Protein AF-A0A3M7TJ31-F1 (afdb_monomer)

Foldseek 3Di:
DDDDDDDDPPPPPPPPPPPDQFWDWDDDPQFIFTAGPVRHTQGPGDFNDWDGDDRFWIWTHDPQFIFIAGSNRDTQGDRDFNDWDDDPPQKIKTWHDDPDPPFTQIFMAGSNRHTQGDRQFRDWDDDPWWIKTKHKDWDFPDQDPVGTDIDIQIFIFIATPRNHTQGDRQFSDWDDAPPQKIWTHDPQFIFIAGVSNHTLDDRQFNDWAHCAPQWIWTHGDQFIAIDGNSRHGQGDGQFNDWDGDDPQWIWTHDPQFIFIAGSNRHTPGDGHNDPVVVVVVVVVD

Nearest PDB structures (foldseek):
  8f5o-assembly1_B  TM=2.477E-01  e=3.296E-04  Leishmania tarentolae
  8spo-assembly1_I  TM=4.400E-01  e=1.448E+00  Maribacter polysiphoniae
  7vco-assembly1_A  TM=2.368E-01  e=1.692E-01  Frischella perrara
  8qlp-assembly1_I  TM=4.517E-01  e=5.575E+00  Bacillales bacterium

Structure (mmCIF, N/CA/C/O backbone):
data_AF-A0A3M7TJ31-F1
#
_entry.id   AF-A0A3M7TJ31-F1
#
loop_
_atom_site.group_PDB
_atom_site.id
_atom_site.type_symbol
_atom_site.label_atom_id
_atom_site.label_alt_id
_atom_site.label_comp_id
_atom_site.label_asym_id
_atom_site.label_entity_id
_atom_site.label_seq_id
_atom_site.pdbx_PDB_ins_code
_atom_site.Cartn_x
_atom_site.Cartn_y
_atom_site.Cartn_z
_atom_site.occupancy
_atom_site.B_iso_or_equiv
_atom_site.auth_seq_id
_atom_site.auth_comp_id
_atom_site.auth_asym_id
_atom_site.auth_atom_id
_atom_site.pdbx_PDB_model_num
ATOM 1 N N . MET A 1 1 ? -58.868 54.122 35.654 1.00 38.03 1 MET A N 1
ATOM 2 C CA . MET A 1 1 ? -58.851 52.651 35.816 1.00 38.03 1 MET A CA 1
ATOM 3 C C . MET A 1 1 ? -58.667 52.026 34.445 1.00 38.03 1 MET A C 1
ATOM 5 O O . MET A 1 1 ? -59.496 52.326 33.606 1.00 38.03 1 MET A O 1
ATOM 9 N N . LYS A 1 2 ? -57.609 51.206 34.283 1.00 39.94 2 LYS A N 1
ATOM 10 C CA . LYS A 1 2 ? -57.473 50.030 33.386 1.00 39.94 2 LYS A CA 1
ATOM 11 C C . LYS A 1 2 ? -57.876 50.238 31.914 1.00 39.94 2 LYS A C 1
ATOM 13 O O . LYS A 1 2 ? -59.031 50.488 31.630 1.00 39.94 2 LYS A O 1
ATOM 18 N N . ASN A 1 3 ? -57.018 50.092 30.909 1.00 39.97 3 ASN A N 1
ATOM 19 C CA . ASN A 1 3 ? -56.284 48.893 30.452 1.00 39.97 3 ASN A CA 1
ATOM 20 C C . ASN A 1 3 ? -56.163 49.103 28.914 1.00 39.97 3 ASN A C 1
ATOM 22 O O . ASN A 1 3 ? -57.004 49.786 28.347 1.00 39.97 3 ASN A O 1
ATOM 26 N N . SER A 1 4 ? -55.243 48.567 28.124 1.00 40.12 4 SER A N 1
ATOM 27 C CA . SER A 1 4 ? -54.191 47.580 28.308 1.00 40.12 4 SER A CA 1
ATOM 28 C C . SER A 1 4 ? -53.200 47.787 27.160 1.00 40.12 4 SER A C 1
ATOM 30 O O . SER A 1 4 ? -53.603 48.037 26.025 1.00 40.12 4 SER A O 1
ATOM 32 N N . PHE A 1 5 ? -51.916 47.653 27.457 1.00 41.91 5 PHE A N 1
ATOM 33 C CA . PHE A 1 5 ? -50.818 47.617 26.498 1.00 41.91 5 PHE A CA 1
ATOM 34 C C . PHE A 1 5 ? -50.829 46.241 25.801 1.00 41.91 5 PHE A C 1
ATOM 36 O O . PHE A 1 5 ? -50.778 45.221 26.488 1.00 41.91 5 PHE A O 1
ATOM 43 N N . PHE A 1 6 ? -50.898 46.185 24.468 1.00 38.34 6 PHE A N 1
ATOM 44 C CA . PHE A 1 6 ? -50.593 44.968 23.703 1.00 38.34 6 PHE A CA 1
ATOM 45 C C . PHE A 1 6 ? -49.169 45.095 23.160 1.00 38.34 6 PHE A C 1
ATOM 47 O O . PHE A 1 6 ? -48.923 45.851 22.226 1.00 38.34 6 PHE A O 1
ATOM 54 N N . PHE A 1 7 ? -48.228 44.365 23.759 1.00 38.19 7 PHE A N 1
ATOM 55 C CA . PHE A 1 7 ? -46.889 44.172 23.210 1.00 38.19 7 PHE A CA 1
ATOM 56 C C . PHE A 1 7 ? -46.780 42.714 22.761 1.00 38.19 7 PHE A C 1
ATOM 58 O O . PHE A 1 7 ? -46.695 41.798 23.577 1.00 38.19 7 PHE A O 1
ATOM 65 N N . ILE A 1 8 ? -46.847 42.497 21.449 1.00 41.69 8 ILE A N 1
ATOM 66 C CA . ILE A 1 8 ? -46.564 41.207 20.821 1.00 41.69 8 ILE A CA 1
ATOM 67 C C . ILE A 1 8 ? -45.041 41.069 20.798 1.00 41.69 8 ILE A C 1
ATOM 69 O O . ILE A 1 8 ? -44.368 41.662 19.958 1.00 41.69 8 ILE A O 1
ATOM 73 N N . VAL A 1 9 ? -44.482 40.307 21.738 1.00 39.69 9 VAL A N 1
ATOM 74 C CA . VAL A 1 9 ? -43.100 39.832 21.626 1.00 39.69 9 VAL A CA 1
ATOM 75 C C . VAL A 1 9 ? -43.135 38.586 20.751 1.00 39.69 9 VAL A C 1
ATOM 77 O O . VAL A 1 9 ? -43.427 37.484 21.206 1.00 39.69 9 VAL A O 1
ATOM 80 N N . SER A 1 10 ? -42.880 38.792 19.461 1.00 40.59 10 SER A N 1
ATOM 81 C CA . SER A 1 10 ? -42.554 37.730 18.515 1.00 40.59 10 SER A CA 1
ATOM 82 C C . SER A 1 10 ? -41.278 37.033 18.991 1.00 40.59 10 SER A C 1
ATOM 84 O O . SER A 1 10 ? -40.178 37.563 18.831 1.00 40.59 10 SER A O 1
ATOM 86 N N . LEU A 1 11 ? -41.428 35.848 19.586 1.00 39.75 11 LEU A N 1
ATOM 87 C CA . LEU A 1 11 ? -40.325 34.956 19.921 1.00 39.75 11 LEU A CA 1
ATOM 88 C C . LEU A 1 11 ? -39.752 34.398 18.606 1.00 39.75 11 LEU A C 1
ATOM 90 O O . LEU A 1 11 ? -40.180 33.358 18.108 1.00 39.75 11 LEU A O 1
ATOM 94 N N . LEU A 1 12 ? -38.812 35.128 18.004 1.00 40.59 12 LEU A N 1
ATOM 95 C CA . LEU A 1 12 ? -37.959 34.593 16.948 1.00 40.59 12 LEU A CA 1
ATOM 96 C C . LEU A 1 12 ? -37.125 33.468 17.568 1.00 40.59 12 LEU A C 1
ATOM 98 O O . LEU A 1 12 ? -36.144 33.712 18.270 1.00 40.59 12 LEU A O 1
ATOM 102 N N . LEU A 1 13 ? -37.546 32.228 17.319 1.00 40.91 13 LEU A N 1
ATOM 103 C CA . LEU A 1 13 ? -36.707 31.042 17.425 1.00 40.91 13 LEU A CA 1
ATOM 104 C C . LEU A 1 13 ? -35.502 31.260 16.506 1.00 40.91 13 LEU A C 1
ATOM 106 O O . LEU A 1 13 ? -35.551 30.979 15.311 1.00 40.91 13 LEU A O 1
ATOM 110 N N . PHE A 1 14 ? -34.420 31.798 17.066 1.00 43.59 14 PHE A N 1
ATOM 111 C CA . PHE A 1 14 ? -33.102 31.703 16.464 1.00 43.59 14 PHE A CA 1
ATOM 112 C C . PHE A 1 14 ? -32.742 30.218 16.432 1.00 43.59 14 PHE A C 1
ATOM 114 O O . PHE A 1 14 ? -32.218 29.663 17.397 1.00 43.59 14 PHE A O 1
ATOM 121 N N . SER A 1 15 ? -33.032 29.557 15.314 1.00 46.78 15 SER A N 1
ATOM 122 C CA . SER A 1 15 ? -32.314 28.355 14.919 1.00 46.78 15 SER A CA 1
ATOM 123 C C . SER A 1 15 ? -30.879 28.786 14.624 1.00 46.78 15 SER A C 1
ATOM 125 O O . SER A 1 15 ? -30.528 29.111 13.491 1.00 46.78 15 SER A O 1
ATOM 127 N N . LEU A 1 16 ? -30.073 28.889 15.681 1.00 40.84 16 LEU A N 1
ATOM 128 C CA . LEU A 1 16 ? -28.632 29.018 15.563 1.00 40.84 16 LEU A CA 1
ATOM 129 C C . LEU A 1 16 ? -28.141 27.764 14.856 1.00 40.84 16 LEU A C 1
ATOM 131 O O . LEU A 1 16 ? -28.120 26.666 15.413 1.00 40.84 16 LEU A O 1
ATOM 135 N N . ASP A 1 17 ? -27.813 27.967 13.591 1.00 45.16 17 ASP A N 1
ATOM 136 C CA . ASP A 1 17 ? -27.162 27.016 12.720 1.00 45.16 17 ASP A CA 1
ATOM 137 C C . ASP A 1 17 ? -25.817 26.657 13.377 1.00 45.16 17 ASP A C 1
ATOM 139 O O . ASP A 1 17 ? -24.840 27.408 13.311 1.00 45.16 17 ASP A O 1
ATOM 143 N N . LEU A 1 18 ? -25.812 25.559 14.144 1.00 42.00 18 LEU A N 1
ATOM 144 C CA . LEU A 1 18 ? -24.677 25.032 14.905 1.00 42.00 18 LEU A CA 1
ATOM 145 C C . LEU A 1 18 ? -23.625 24.491 13.932 1.00 42.00 18 LEU A C 1
ATOM 147 O O . LEU A 1 18 ? -23.368 23.289 13.842 1.00 42.00 18 LEU A O 1
ATOM 151 N N . LYS A 1 19 ? -22.960 25.395 13.213 1.00 48.50 19 LYS A N 1
ATOM 152 C CA . LYS A 1 19 ? -21.666 25.110 12.606 1.00 48.50 19 LYS A CA 1
ATOM 153 C C . LYS A 1 19 ? -20.661 24.875 13.730 1.00 48.50 19 LYS A C 1
ATOM 155 O O . LYS A 1 19 ? -20.082 25.799 14.285 1.00 48.50 19 LYS A O 1
ATOM 160 N N . GLY A 1 20 ? -20.50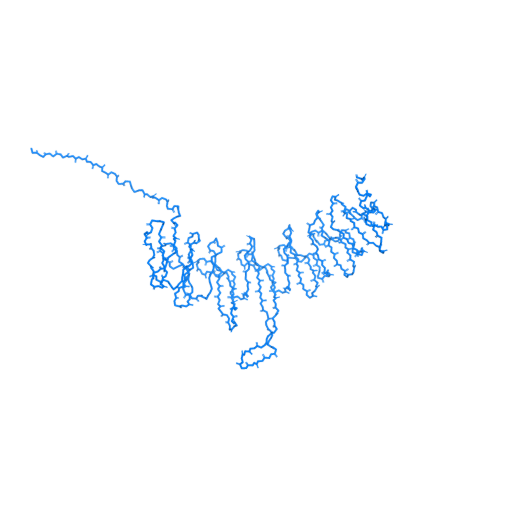5 23.596 14.065 1.00 59.88 20 GLY A N 1
ATOM 161 C CA . GLY A 1 20 ? -19.344 23.021 14.732 1.00 59.88 20 GLY A CA 1
ATOM 162 C C . GLY A 1 20 ? -19.032 23.576 16.117 1.00 59.88 20 GLY A C 1
ATOM 163 O O . GLY A 1 20 ? -17.976 24.173 16.296 1.00 59.88 20 GLY A O 1
ATOM 164 N N . GLN A 1 21 ? -19.869 23.297 17.125 1.00 71.19 21 GLN A N 1
ATOM 165 C CA . GLN A 1 21 ? -19.416 23.447 18.512 1.00 71.19 21 GLN A CA 1
ATOM 166 C C . GLN A 1 21 ? -18.169 22.571 18.706 1.00 71.19 21 GLN A C 1
ATOM 168 O O . GLN A 1 21 ? -18.203 21.350 18.499 1.00 71.19 21 GLN A O 1
ATOM 173 N N . GLU A 1 22 ? -17.048 23.216 19.006 1.00 86.44 22 GLU A N 1
ATOM 174 C CA . GLU A 1 22 ? -15.778 22.556 19.268 1.00 86.44 22 GLU A CA 1
ATOM 175 C C . GLU A 1 22 ? -15.762 22.122 20.731 1.00 86.44 22 GLU A C 1
ATOM 177 O O . GLU A 1 22 ? -15.920 22.945 21.636 1.00 86.44 22 GLU A O 1
ATOM 182 N N . LEU A 1 23 ? -15.615 20.817 20.943 1.00 94.75 23 LEU A N 1
ATOM 183 C CA . LEU A 1 23 ? -15.555 20.218 22.266 1.00 94.75 23 LEU A CA 1
ATOM 184 C C . LEU A 1 23 ? -14.118 19.820 22.579 1.00 94.75 23 LEU A C 1
ATOM 186 O O . LEU A 1 23 ? -13.478 19.091 21.818 1.00 94.75 23 LEU A O 1
ATOM 190 N N . ILE A 1 24 ? -13.640 20.279 23.728 1.00 96.31 24 ILE A N 1
ATOM 191 C CA . ILE A 1 24 ? -12.298 20.031 24.239 1.00 96.31 24 ILE A CA 1
ATOM 192 C C . ILE A 1 24 ? -12.419 18.965 25.326 1.00 96.31 24 ILE A C 1
ATOM 194 O O . ILE A 1 24 ? -13.185 19.122 26.281 1.00 96.31 24 ILE A O 1
ATOM 198 N N . ASN A 1 25 ? -11.686 17.863 25.175 1.00 96.75 25 ASN A N 1
ATOM 199 C CA . ASN A 1 25 ? -11.621 16.826 26.198 1.00 96.75 25 ASN A CA 1
ATOM 200 C C . ASN A 1 25 ? -10.864 17.348 27.427 1.00 96.75 25 ASN A C 1
ATOM 202 O O . ASN A 1 25 ? -9.848 18.030 27.309 1.00 96.75 25 ASN A O 1
ATOM 206 N N . PHE A 1 26 ? -11.359 17.025 28.615 1.00 97.50 26 PHE A N 1
ATOM 207 C CA . PHE A 1 26 ? -10.720 17.359 29.886 1.00 97.50 26 PHE A CA 1
ATOM 208 C C . PHE A 1 26 ? -10.871 16.194 30.859 1.00 97.50 26 PHE A C 1
ATOM 210 O O . PHE A 1 26 ? -11.773 15.371 30.695 1.00 97.50 26 PHE A O 1
ATOM 217 N N . SER A 1 27 ? -10.009 16.132 31.871 1.00 96.94 27 SER A N 1
ATOM 218 C CA . SER A 1 27 ? -10.070 15.116 32.920 1.00 96.94 27 SER A CA 1
ATOM 219 C C . SER A 1 27 ? -10.335 15.733 34.290 1.00 96.94 27 SER A C 1
ATOM 221 O O . SER A 1 27 ? -9.780 16.782 34.613 1.00 96.94 27 SER A O 1
ATOM 223 N N . GLN A 1 28 ? -11.130 15.047 35.103 1.00 96.44 28 GLN A N 1
ATOM 224 C CA . GLN A 1 28 ? -11.391 15.350 36.506 1.00 96.44 28 GLN A CA 1
ATOM 225 C C . GLN A 1 28 ? -11.565 14.022 37.255 1.00 96.44 28 GLN A C 1
ATOM 227 O O . GLN A 1 28 ? -12.230 13.121 36.747 1.00 96.44 28 GLN A O 1
ATOM 232 N N . ASP A 1 29 ? -10.949 13.887 38.432 1.00 93.62 29 ASP A N 1
ATOM 233 C CA . ASP A 1 29 ? -11.036 12.685 39.277 1.00 93.62 29 ASP A CA 1
ATOM 234 C C . ASP A 1 29 ? -10.748 11.379 38.511 1.00 93.62 29 ASP A C 1
ATOM 236 O O . ASP A 1 29 ? -11.462 10.390 38.638 1.00 93.62 29 ASP A O 1
ATOM 240 N N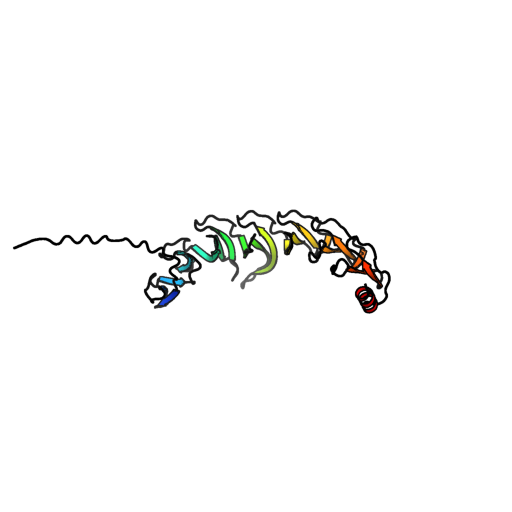 . THR A 1 30 ? -9.696 11.386 37.679 1.00 93.69 30 THR A N 1
ATOM 241 C CA . THR A 1 30 ? -9.246 10.289 36.785 1.00 93.69 30 THR A CA 1
ATOM 242 C C . THR A 1 30 ? -10.147 9.962 35.589 1.00 93.69 30 THR A C 1
ATOM 244 O O . THR A 1 30 ? -9.735 9.207 34.710 1.00 93.69 30 THR A O 1
ATOM 247 N N . LEU A 1 31 ? -11.333 10.566 35.495 1.00 97.88 31 LEU A N 1
ATOM 248 C CA . LEU A 1 31 ? -12.260 10.366 34.386 1.00 97.88 31 LEU A CA 1
ATOM 249 C C . LEU A 1 31 ? -12.218 11.533 33.405 1.00 97.88 31 LEU A C 1
ATOM 251 O O . LEU A 1 31 ? -11.964 12.680 33.759 1.00 97.88 31 LEU A O 1
ATOM 255 N N . TRP A 1 32 ? -12.513 11.233 32.149 1.00 98.19 32 TRP A N 1
ATOM 256 C CA . TRP A 1 32 ? -12.564 12.182 31.054 1.00 98.19 32 TRP A CA 1
ATOM 257 C C . TRP A 1 32 ? -13.998 12.556 30.696 1.00 98.19 32 TRP A C 1
ATOM 259 O O . TRP A 1 32 ? -14.901 11.712 30.674 1.00 98.19 32 TRP A O 1
ATOM 269 N N . GLY A 1 33 ? -14.178 13.835 30.383 1.00 98.06 33 GLY A N 1
ATOM 270 C CA . GLY A 1 33 ? -15.389 14.437 29.842 1.00 98.06 33 GLY A CA 1
ATOM 271 C C . GLY A 1 33 ? -15.045 15.454 28.754 1.00 98.06 33 GLY A C 1
ATOM 272 O O . GLY A 1 33 ? -13.905 15.530 28.288 1.00 98.06 33 GLY A O 1
ATOM 273 N N . TYR A 1 34 ? -16.029 16.257 28.355 1.00 98.12 34 TYR A N 1
ATOM 274 C CA . TYR A 1 34 ? -15.866 17.287 27.333 1.00 98.12 34 TYR A CA 1
ATOM 275 C C . TYR A 1 34 ? -16.517 18.599 27.745 1.00 98.12 34 TYR A C 1
ATOM 277 O O . TYR A 1 34 ? -17.619 18.626 28.297 1.00 98.12 34 TYR A O 1
ATOM 285 N N . LYS A 1 35 ? -15.831 19.695 27.443 1.00 96.94 35 LYS A N 1
ATOM 286 C CA . LYS A 1 35 ? -16.292 21.059 27.683 1.00 96.94 35 LYS A CA 1
ATOM 287 C C . LYS A 1 35 ? -16.208 21.881 26.406 1.00 96.94 35 LYS A C 1
ATOM 289 O O . LYS A 1 35 ? -15.467 21.530 25.489 1.00 96.94 35 LYS A O 1
ATOM 294 N N . ASP A 1 36 ? -16.967 22.961 26.341 1.00 94.69 36 ASP A N 1
ATOM 295 C CA . ASP A 1 36 ? -16.830 23.936 25.263 1.00 94.69 36 ASP A CA 1
ATOM 296 C C . ASP A 1 36 ? -15.663 24.915 25.525 1.00 94.69 36 ASP A C 1
ATOM 298 O O . ASP A 1 36 ? -14.974 24.854 26.550 1.00 94.69 36 ASP A O 1
ATOM 302 N N . LYS A 1 37 ? -15.439 25.849 24.591 1.00 93.19 37 LYS A N 1
ATOM 303 C CA . LYS A 1 37 ? -14.403 26.895 24.707 1.00 93.19 37 LYS A CA 1
ATOM 304 C C . LYS A 1 37 ? -14.632 27.880 25.857 1.00 93.19 37 LYS A C 1
ATOM 306 O O . LYS A 1 37 ? -13.686 28.535 26.281 1.00 93.19 37 LYS A O 1
ATOM 311 N N . MET A 1 38 ? -15.860 27.988 26.360 1.00 94.31 38 MET A N 1
ATOM 312 C CA . MET A 1 38 ? -16.219 28.831 27.503 1.00 94.31 38 MET A CA 1
ATOM 313 C C . MET A 1 38 ? -16.049 28.091 28.840 1.00 94.31 38 MET A C 1
ATOM 315 O O . MET A 1 38 ? -16.375 28.642 29.887 1.00 94.31 38 MET A O 1
ATOM 319 N N . ASN A 1 39 ? -15.499 26.869 28.818 1.00 92.88 39 ASN A N 1
ATOM 320 C CA . ASN A 1 39 ? -15.363 25.954 29.951 1.00 92.88 39 ASN A CA 1
ATOM 321 C C . ASN A 1 39 ? -16.685 25.406 30.512 1.00 92.88 39 ASN A C 1
ATOM 323 O O . ASN A 1 39 ? -16.679 24.814 31.593 1.00 92.88 39 ASN A O 1
ATOM 327 N N . ASN A 1 40 ? -17.797 25.513 29.782 1.00 94.94 40 ASN A N 1
ATOM 328 C CA . ASN A 1 40 ? -19.029 24.842 30.184 1.00 94.94 40 ASN A CA 1
ATOM 329 C C . ASN A 1 40 ? -18.881 23.336 29.959 1.00 94.94 40 ASN A C 1
ATOM 331 O O . ASN A 1 40 ? -18.512 22.897 28.867 1.00 94.94 40 ASN A O 1
ATOM 335 N N . ILE A 1 41 ? -19.183 22.531 30.978 1.00 96.50 41 ILE A N 1
ATOM 336 C CA . ILE A 1 41 ? -19.148 21.067 30.877 1.00 96.50 41 ILE A CA 1
ATOM 337 C C . ILE A 1 41 ? -20.345 20.605 30.040 1.00 96.50 41 ILE A C 1
ATOM 339 O O . ILE A 1 41 ? -21.489 20.719 30.474 1.00 96.50 41 ILE A O 1
ATOM 343 N N . ILE A 1 42 ? -20.070 20.055 28.857 1.00 96.94 42 ILE A N 1
ATOM 344 C CA . ILE A 1 42 ? -21.083 19.528 27.930 1.00 96.94 42 ILE A CA 1
ATOM 345 C C . ILE A 1 42 ? -21.296 18.033 28.171 1.00 96.94 42 ILE A C 1
ATOM 347 O O . ILE A 1 42 ? -22.424 17.556 28.239 1.00 96.94 42 ILE A O 1
ATOM 351 N N . ILE A 1 43 ? -20.202 17.295 28.364 1.00 97.69 43 ILE A N 1
ATOM 352 C CA . ILE A 1 43 ? -20.209 15.875 28.708 1.00 97.69 43 ILE A CA 1
ATOM 353 C C . ILE A 1 43 ? -19.457 15.728 30.024 1.00 97.69 43 ILE A C 1
ATOM 355 O O . ILE A 1 43 ? -18.258 16.000 30.096 1.00 97.69 43 ILE A O 1
ATOM 359 N N . LYS A 1 44 ? -20.162 15.308 31.077 1.00 97.81 44 LYS A N 1
ATOM 360 C CA . LYS A 1 44 ? -19.553 15.115 32.398 1.00 97.81 44 LYS A CA 1
ATOM 361 C C . LYS A 1 44 ? -18.467 14.027 32.351 1.00 97.81 44 LYS A C 1
ATOM 363 O O . LYS A 1 44 ? -18.630 13.070 31.587 1.00 97.81 44 LYS A O 1
ATOM 368 N N . PRO A 1 45 ? -17.401 14.148 33.167 1.00 97.94 45 PRO A N 1
ATOM 369 C CA . PRO A 1 45 ? -16.388 13.113 33.325 1.00 97.94 45 PRO A CA 1
ATOM 370 C C . PRO A 1 45 ? -17.012 11.752 33.641 1.00 97.94 45 PRO A C 1
ATOM 372 O O . PRO A 1 45 ? -17.693 11.595 34.650 1.00 97.94 45 PRO A O 1
ATOM 375 N N . GLN A 1 46 ? -16.831 10.789 32.740 1.00 97.56 46 GLN A N 1
ATOM 376 C CA . GLN A 1 46 ? -17.413 9.443 32.862 1.00 97.56 46 GLN A CA 1
ATOM 377 C C . GLN A 1 46 ? -16.626 8.358 32.111 1.00 97.56 46 GLN A C 1
ATOM 379 O O . GLN A 1 46 ? -16.936 7.174 32.243 1.00 97.56 46 GLN A O 1
ATOM 384 N N . TYR A 1 47 ? -15.640 8.749 31.299 1.00 98.12 47 TYR A N 1
ATOM 385 C CA . TYR A 1 47 ? -14.837 7.840 30.484 1.00 98.12 47 TYR A CA 1
ATOM 386 C C . TYR A 1 47 ? -13.464 7.630 31.105 1.00 98.12 47 TYR A C 1
ATOM 388 O O . TYR A 1 47 ? -12.855 8.576 31.587 1.00 98.12 47 TYR A O 1
ATOM 396 N N . GLN A 1 48 ? -12.935 6.412 31.049 1.00 97.62 48 GLN A N 1
ATOM 397 C CA . GLN A 1 48 ? -11.579 6.128 31.542 1.00 97.62 48 GLN A CA 1
ATOM 398 C C . GLN A 1 48 ? -10.513 6.806 30.663 1.00 97.62 48 GLN A C 1
ATOM 400 O O . GLN A 1 48 ? -9.434 7.161 31.126 1.00 97.62 48 GLN A O 1
ATOM 405 N N . TYR A 1 49 ? -10.839 7.038 29.391 1.00 97.12 49 TYR A N 1
ATOM 406 C CA . TYR A 1 49 ? -10.013 7.771 28.437 1.00 97.12 49 TYR A CA 1
ATOM 407 C C . TYR A 1 49 ? -10.886 8.363 27.332 1.00 97.12 49 TYR A C 1
ATOM 409 O O . TYR A 1 49 ? -11.879 7.748 26.941 1.00 97.12 49 TYR A O 1
ATOM 417 N N . ALA A 1 50 ? -10.507 9.525 26.805 1.00 97.56 50 ALA A N 1
ATOM 418 C CA . ALA A 1 50 ? -11.255 10.224 25.769 1.00 97.56 50 ALA A CA 1
ATOM 419 C C . ALA A 1 50 ? -10.314 10.946 24.795 1.00 97.56 50 ALA A C 1
ATOM 421 O O . ALA A 1 50 ? -9.517 11.793 25.205 1.00 97.56 50 ALA A O 1
ATOM 422 N N . LYS A 1 51 ? -10.418 10.638 23.496 1.00 97.12 51 LYS A N 1
ATOM 423 C CA . LYS A 1 51 ? -9.723 11.385 22.434 1.00 97.12 51 LYS A CA 1
ATOM 424 C C . LYS A 1 51 ? -10.478 12.678 22.106 1.00 97.12 51 LYS A C 1
ATOM 426 O O . LYS A 1 51 ? -11.676 12.796 22.368 1.00 97.12 51 LYS A O 1
ATOM 431 N N . LYS A 1 52 ? -9.789 13.640 21.486 1.00 96.38 52 LYS A N 1
ATOM 432 C CA . LYS A 1 52 ? -10.430 14.838 20.923 1.00 96.38 52 LYS A CA 1
ATOM 433 C C . LYS A 1 52 ? -11.519 14.454 19.917 1.00 96.38 52 LYS A C 1
ATOM 435 O O . LYS A 1 52 ? -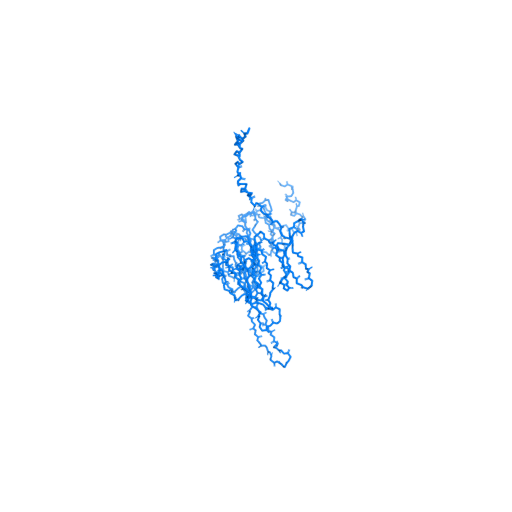11.386 13.443 19.223 1.00 96.38 52 LYS A O 1
ATOM 440 N N . PHE A 1 53 ? -12.550 15.286 19.807 1.00 95.88 53 PHE A N 1
ATOM 441 C CA . PHE A 1 53 ? -13.497 15.165 18.706 1.00 95.88 53 PHE A CA 1
ATOM 442 C C . PHE A 1 53 ? -12.790 15.434 17.375 1.00 95.88 53 PHE A C 1
ATOM 444 O O . PHE A 1 53 ? -12.012 16.382 17.250 1.00 95.88 53 PHE A O 1
ATOM 451 N N . ILE A 1 54 ? -13.072 14.599 16.382 1.00 93.62 54 ILE A N 1
ATOM 452 C CA . ILE A 1 54 ? -12.722 14.826 14.983 1.00 93.62 54 ILE A CA 1
ATOM 453 C C . ILE A 1 54 ? -14.050 14.873 14.234 1.00 93.62 54 ILE A C 1
ATOM 455 O O . ILE A 1 54 ? -14.825 13.919 14.284 1.00 93.62 54 ILE A O 1
ATOM 459 N N . GLU A 1 55 ? -14.335 16.015 13.607 1.00 91.12 55 GLU A N 1
ATOM 460 C CA . GLU A 1 55 ? -15.646 16.338 13.033 1.00 91.12 55 GLU A CA 1
ATOM 461 C C . GLU A 1 55 ? -16.780 16.197 14.065 1.00 91.12 55 GLU A C 1
ATOM 463 O O . GLU A 1 55 ? -16.972 17.094 14.894 1.00 91.12 55 GLU A O 1
ATOM 468 N N . ASN A 1 56 ? -17.509 15.078 14.036 1.00 93.12 56 ASN A N 1
ATOM 469 C CA . ASN A 1 56 ? -18.672 14.805 14.882 1.00 93.12 56 ASN A CA 1
ATOM 470 C C . ASN A 1 56 ? -18.441 13.708 15.925 1.00 93.12 56 ASN A C 1
ATOM 472 O O . ASN A 1 56 ? -19.293 13.537 16.796 1.00 93.12 56 ASN A O 1
ATOM 476 N N . TYR A 1 57 ? -17.307 13.005 15.874 1.00 96.88 57 TYR A N 1
ATOM 477 C CA . TYR A 1 57 ? -17.092 11.785 16.648 1.00 96.88 57 TYR A CA 1
ATOM 478 C C . TYR A 1 57 ? -15.884 11.877 17.567 1.00 96.88 57 TYR A C 1
ATOM 480 O O . TYR A 1 57 ? -14.869 12.488 17.226 1.00 96.88 57 TYR A O 1
ATOM 488 N N . ALA A 1 58 ? -15.966 11.207 18.711 1.00 97.44 58 ALA A N 1
ATOM 489 C CA . ALA A 1 58 ? -14.821 10.968 19.571 1.00 97.44 58 ALA A CA 1
ATOM 490 C C . ALA A 1 58 ? -14.747 9.505 19.999 1.00 97.44 58 ALA A C 1
ATOM 492 O O . ALA A 1 58 ? -15.759 8.880 20.312 1.00 97.44 58 ALA A O 1
ATOM 493 N N . VAL A 1 59 ? -13.524 8.973 20.030 1.00 98.00 59 VAL A N 1
ATOM 494 C CA . VAL A 1 59 ? -13.246 7.647 20.589 1.00 98.00 59 VAL A CA 1
ATOM 495 C 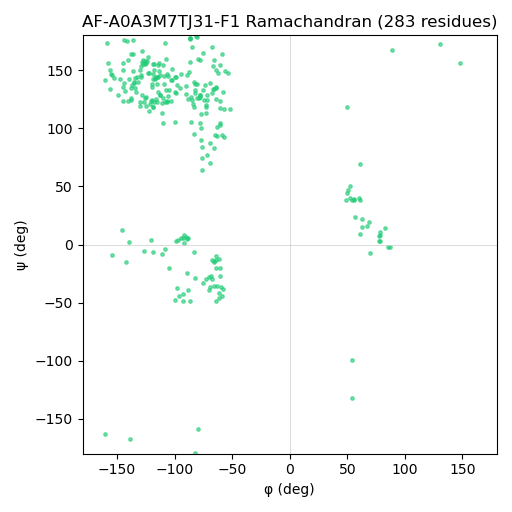C . VAL A 1 59 ? -13.051 7.793 22.092 1.00 98.00 59 VAL A C 1
ATOM 497 O O . VAL A 1 59 ? -12.187 8.551 22.543 1.00 98.00 59 VAL A O 1
ATOM 500 N N . VAL A 1 60 ? -13.833 7.040 22.851 1.00 98.25 60 VAL A N 1
ATOM 501 C CA . VAL A 1 60 ? -13.833 7.033 24.315 1.00 98.25 60 VAL A CA 1
ATOM 502 C C . VAL A 1 60 ? -13.708 5.602 24.824 1.00 98.25 60 VAL A C 1
ATOM 504 O O . VAL A 1 60 ? -14.101 4.661 24.136 1.00 98.25 60 VAL A O 1
ATOM 507 N N . SER A 1 61 ? -13.160 5.419 26.023 1.00 97.75 61 SER A N 1
ATOM 508 C CA . SER A 1 61 ? -13.054 4.106 26.665 1.00 97.75 61 SER A CA 1
ATOM 509 C C . SER A 1 61 ? -13.891 4.015 27.934 1.00 97.75 61 SER A C 1
ATOM 511 O O . SER A 1 61 ? -14.043 4.989 28.682 1.00 97.75 61 SER A O 1
ATOM 513 N N . LYS A 1 62 ? -14.447 2.827 28.149 1.00 95.25 62 LYS A N 1
ATOM 514 C CA . LYS A 1 62 ? -15.212 2.449 29.332 1.00 95.25 62 LYS A CA 1
ATOM 515 C C . LYS A 1 62 ? -15.151 0.930 29.486 1.00 95.25 62 LYS A C 1
ATOM 517 O O . LYS A 1 62 ? -15.383 0.220 28.510 1.00 95.25 62 LYS A O 1
ATOM 522 N N . ASN A 1 63 ? -14.894 0.448 30.701 1.00 92.50 63 ASN A N 1
ATOM 523 C CA . ASN A 1 63 ? -14.815 -0.977 31.044 1.00 92.50 63 ASN A CA 1
ATOM 524 C C . ASN A 1 63 ? -13.847 -1.750 30.126 1.00 92.50 63 ASN A C 1
ATOM 526 O O . ASN A 1 63 ? -14.233 -2.739 29.507 1.00 92.50 63 ASN A O 1
ATOM 530 N N . ASP A 1 64 ? -12.622 -1.238 29.967 1.00 89.31 64 ASP A N 1
ATOM 531 C CA . ASP A 1 64 ? -11.540 -1.842 29.161 1.00 89.31 64 ASP A CA 1
ATOM 532 C C . ASP A 1 64 ? -11.839 -2.012 27.660 1.00 89.31 64 ASP A C 1
ATOM 534 O O . ASP A 1 64 ? -11.058 -2.602 26.911 1.00 89.31 64 ASP A O 1
ATOM 538 N N . SER A 1 65 ? -12.951 -1.442 27.196 1.00 96.31 65 SER A N 1
ATOM 539 C CA . SER A 1 65 ? -13.362 -1.416 25.797 1.00 96.31 65 SER A CA 1
ATOM 540 C C . SER A 1 65 ? -13.450 0.017 25.292 1.00 96.31 65 SER A C 1
ATOM 542 O O . SER A 1 65 ? -13.671 0.963 26.053 1.00 96.31 65 SER A O 1
ATOM 544 N N . VAL A 1 66 ? -13.305 0.188 23.983 1.00 97.50 66 VAL A N 1
ATOM 545 C CA . VAL A 1 66 ? -13.498 1.475 23.315 1.00 97.50 66 VAL A CA 1
ATOM 546 C C . VAL A 1 66 ? -14.812 1.501 22.543 1.00 97.50 66 VAL A C 1
ATOM 548 O O . VAL A 1 66 ? -15.246 0.494 21.981 1.00 97.50 66 VAL A O 1
ATOM 551 N N . GLY A 1 67 ? -15.433 2.675 22.529 1.00 97.94 67 GLY A N 1
ATOM 552 C CA . GLY A 1 67 ? -16.618 3.014 21.751 1.00 97.94 67 GLY A CA 1
ATOM 553 C C . GLY A 1 67 ? -16.457 4.388 21.101 1.00 97.94 67 GLY A C 1
ATOM 554 O O . GLY A 1 67 ? -15.463 5.089 21.323 1.00 97.94 67 GLY A O 1
ATOM 555 N N . ILE A 1 68 ? -17.438 4.779 20.293 1.00 98.06 68 ILE A N 1
ATOM 556 C CA . ILE A 1 68 ? -17.496 6.114 19.687 1.00 98.06 68 ILE A CA 1
ATOM 557 C C . ILE A 1 68 ? -18.765 6.808 20.130 1.00 98.06 68 ILE A C 1
ATOM 559 O O . ILE A 1 68 ? -19.843 6.215 20.099 1.00 98.06 68 ILE A O 1
ATOM 563 N N . ILE A 1 69 ? -18.621 8.075 20.495 1.00 98.06 69 ILE A N 1
ATOM 564 C CA . ILE A 1 69 ? -19.732 8.951 20.842 1.00 98.06 69 ILE A CA 1
ATOM 565 C C . ILE A 1 69 ? -19.824 10.138 19.891 1.00 98.06 69 ILE A C 1
ATOM 567 O O . ILE A 1 69 ? -18.821 10.555 19.304 1.00 98.06 69 ILE A O 1
ATOM 571 N N . ASP A 1 70 ? -21.026 10.692 19.770 1.00 96.56 70 ASP A N 1
ATOM 572 C CA . ASP A 1 70 ? -21.240 12.005 19.166 1.00 96.56 70 ASP A CA 1
ATOM 573 C C . ASP A 1 70 ? -21.085 13.144 20.196 1.00 96.56 70 ASP A C 1
ATOM 575 O O . ASP A 1 70 ? -20.880 12.928 21.394 1.00 96.56 70 ASP A O 1
ATOM 579 N N . LYS A 1 71 ? -21.214 14.392 19.733 1.00 95.31 71 LYS A N 1
ATOM 580 C CA . LYS A 1 71 ? -21.122 15.596 20.583 1.00 95.31 71 LYS A CA 1
ATOM 581 C C . LYS A 1 71 ? -22.242 15.731 21.623 1.00 95.31 71 LYS A C 1
ATOM 583 O O . LYS A 1 71 ? -22.115 16.542 22.536 1.00 95.31 71 LYS A O 1
ATOM 588 N N . LYS A 1 72 ? -23.329 14.967 21.490 1.00 95.62 72 LYS A N 1
ATOM 589 C CA . LYS A 1 72 ? -24.445 14.903 22.448 1.00 95.62 72 LYS A CA 1
ATOM 590 C C . LYS A 1 72 ? -24.275 13.754 23.446 1.00 95.62 72 LYS A C 1
ATOM 592 O O . LYS A 1 72 ? -25.166 13.535 24.261 1.00 95.62 72 LYS A O 1
ATOM 597 N N . ASN A 1 73 ? -23.139 13.053 23.403 1.00 97.31 73 ASN A N 1
ATOM 598 C CA . ASN A 1 73 ? -22.841 11.873 24.207 1.00 97.31 73 ASN A CA 1
ATOM 599 C C . ASN A 1 73 ? -23.677 10.630 23.852 1.00 97.31 73 ASN A C 1
ATOM 601 O O . ASN A 1 73 ? -23.769 9.702 24.658 1.00 97.31 73 ASN A O 1
ATOM 605 N N . ASN A 1 74 ? -24.282 10.585 22.662 1.00 97.31 74 ASN A N 1
ATOM 606 C CA . ASN A 1 74 ? -24.917 9.366 22.175 1.00 97.31 74 ASN A CA 1
ATOM 607 C C . ASN A 1 74 ? -23.837 8.373 21.756 1.00 97.31 74 ASN A C 1
ATOM 609 O O . ASN A 1 74 ? -22.874 8.746 21.087 1.00 97.31 74 ASN A O 1
ATOM 613 N N . VAL A 1 75 ? -24.014 7.103 22.112 1.00 97.69 75 VAL A N 1
ATOM 614 C CA . VAL A 1 75 ? -23.123 6.023 21.680 1.00 97.69 75 VAL A CA 1
ATOM 615 C C . VAL A 1 75 ? -23.450 5.670 20.231 1.00 97.69 75 VAL A C 1
ATOM 617 O O . VAL A 1 75 ? -24.519 5.138 19.951 1.00 97.69 75 VAL A O 1
ATOM 620 N N . ILE A 1 76 ? -22.522 5.970 19.326 1.00 97.81 76 ILE A N 1
ATOM 621 C CA . ILE A 1 76 ? -22.612 5.645 17.897 1.00 97.81 76 ILE A CA 1
ATOM 622 C C . ILE A 1 76 ? -22.077 4.237 17.656 1.00 97.81 76 ILE A C 1
ATOM 624 O O . ILE A 1 76 ? -22.742 3.410 17.043 1.00 97.81 76 ILE A O 1
ATOM 628 N N . ILE A 1 77 ? -20.896 3.943 18.207 1.00 97.94 77 ILE A N 1
ATOM 629 C CA . ILE A 1 77 ? -20.299 2.606 18.176 1.00 97.94 77 ILE A CA 1
ATOM 630 C C . ILE A 1 77 ? -20.197 2.086 19.614 1.00 97.94 77 ILE A C 1
ATOM 632 O O . ILE A 1 77 ? -19.595 2.765 20.454 1.00 97.94 77 ILE A O 1
ATOM 636 N N . PRO A 1 78 ? -20.753 0.899 19.922 1.00 97.06 78 PRO A N 1
ATOM 637 C CA . PRO A 1 78 ? -20.787 0.363 21.279 1.00 97.06 78 PRO A CA 1
ATOM 638 C C . PRO A 1 78 ? -19.393 0.007 21.815 1.00 97.06 78 PRO A C 1
ATOM 640 O O . PRO A 1 78 ? -18.488 -0.345 21.059 1.00 97.06 78 PRO A O 1
ATOM 643 N N . PHE A 1 79 ? -19.251 0.039 23.144 1.00 96.94 79 PHE A N 1
ATOM 644 C CA . PHE A 1 79 ? -18.032 -0.318 23.879 1.00 96.94 79 PHE A CA 1
ATOM 645 C C . PHE A 1 79 ? -17.780 -1.831 23.856 1.00 96.94 79 PHE A C 1
ATOM 647 O O . PHE A 1 79 ? -18.076 -2.525 24.824 1.00 96.94 79 PHE A O 1
ATOM 654 N N . LYS A 1 80 ? -17.276 -2.352 22.735 1.00 95.69 80 LYS A N 1
ATOM 655 C CA . LYS A 1 80 ? -16.989 -3.790 22.566 1.00 95.69 80 LYS A CA 1
ATOM 656 C C . LYS A 1 80 ? -15.694 -4.102 21.814 1.00 95.69 80 LYS A C 1
ATOM 658 O O . LYS A 1 80 ? -15.418 -5.262 21.527 1.00 95.69 80 LYS A O 1
ATOM 663 N N . TYR A 1 81 ? -14.937 -3.077 21.436 1.00 96.19 81 TYR A N 1
ATOM 664 C CA . TYR A 1 81 ? -13.725 -3.220 20.633 1.00 96.19 81 TYR A CA 1
ATOM 665 C C . TYR A 1 81 ? -12.497 -2.904 21.481 1.00 96.19 81 TYR A C 1
ATOM 667 O O . TYR A 1 81 ? -12.584 -2.129 22.434 1.00 96.19 81 TYR A O 1
ATOM 675 N N . ASN A 1 82 ? -11.341 -3.465 21.123 1.00 95.94 82 ASN A N 1
ATOM 676 C CA . ASN A 1 82 ? -10.081 -3.133 21.790 1.00 95.94 82 ASN A CA 1
ATOM 677 C C . ASN A 1 82 ? -9.378 -1.941 21.132 1.00 95.94 82 ASN A C 1
ATOM 679 O O . ASN A 1 82 ? -8.598 -1.246 21.781 1.00 95.94 82 ASN A O 1
ATOM 683 N N . TYR A 1 83 ? -9.667 -1.696 19.854 1.00 95.50 83 TYR A N 1
ATOM 684 C CA . TYR A 1 83 ? -9.136 -0.582 19.084 1.00 95.50 83 TYR A CA 1
ATOM 685 C C . TYR A 1 83 ? -10.235 0.069 18.242 1.00 95.50 83 TYR A C 1
ATOM 687 O O . TYR A 1 83 ? -11.029 -0.630 17.616 1.00 95.50 83 TYR A O 1
ATOM 695 N N . LEU A 1 84 ? -10.256 1.405 18.220 1.00 97.12 84 LEU A N 1
ATOM 696 C CA . LEU A 1 84 ? -11.105 2.217 17.349 1.00 97.12 84 LEU A CA 1
ATOM 697 C C . LEU A 1 84 ? -10.362 3.478 16.895 1.00 97.12 84 LEU A C 1
ATOM 699 O O . LEU A 1 84 ? -9.700 4.164 17.689 1.00 97.12 84 LEU A O 1
ATOM 703 N N . GLN A 1 85 ? -10.538 3.821 15.624 1.00 96.19 85 GLN A N 1
ATOM 704 C CA . GLN A 1 85 ? -10.036 5.049 15.018 1.00 96.19 85 GLN A CA 1
ATOM 705 C C . GLN A 1 85 ? -11.043 5.585 14.000 1.00 96.19 85 GLN A C 1
ATOM 707 O O . GLN A 1 85 ? -11.520 4.848 13.141 1.00 96.19 85 GLN A O 1
ATOM 712 N N . TYR A 1 86 ? -11.346 6.882 14.076 1.00 95.88 86 TYR A N 1
ATOM 713 C CA . TYR A 1 86 ? -12.128 7.556 13.042 1.00 95.88 86 TYR A CA 1
ATOM 714 C C . TYR A 1 86 ? -11.276 7.799 11.798 1.00 95.88 86 TYR A C 1
ATOM 716 O O . TYR A 1 86 ? -10.149 8.285 11.910 1.00 95.88 86 TYR A O 1
ATOM 724 N N . LEU A 1 87 ? -11.823 7.471 10.630 1.00 95.12 87 LEU A N 1
ATOM 725 C CA . LEU A 1 87 ? -11.138 7.578 9.346 1.00 95.12 87 LEU A CA 1
ATOM 726 C C . LEU A 1 87 ? -11.668 8.709 8.455 1.00 95.12 87 LEU A C 1
ATOM 728 O O . LEU A 1 87 ? -11.102 8.920 7.382 1.00 95.12 87 LEU A O 1
ATOM 732 N N . GLY A 1 88 ? -12.715 9.428 8.866 1.00 93.00 88 GLY A N 1
ATOM 733 C CA . GLY A 1 88 ? -13.466 10.333 7.988 1.00 93.00 88 GLY A CA 1
ATOM 734 C C . GLY A 1 88 ? -14.619 9.621 7.273 1.00 93.00 88 GLY A C 1
ATOM 735 O O . GLY A 1 88 ? -14.684 8.390 7.265 1.00 93.00 88 GLY A O 1
ATOM 736 N N . ASP A 1 89 ? -15.519 10.398 6.668 1.00 92.38 89 ASP A N 1
ATOM 737 C CA . ASP A 1 89 ? -16.656 9.914 5.867 1.00 92.38 89 ASP A CA 1
ATOM 738 C C . ASP A 1 89 ? -17.528 8.870 6.585 1.00 92.38 89 ASP A C 1
ATOM 740 O O . ASP A 1 89 ? -17.925 7.869 5.983 1.00 92.38 89 ASP A O 1
ATOM 744 N N . ASP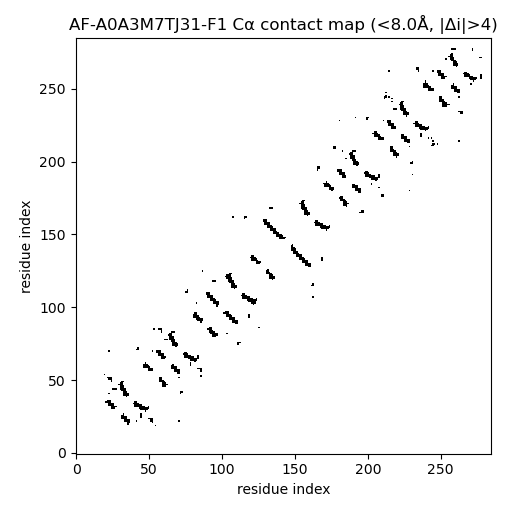 A 1 90 ? -17.774 9.070 7.886 1.00 95.19 90 ASP A N 1
ATOM 745 C CA . ASP A 1 90 ? -18.525 8.139 8.741 1.00 95.19 90 ASP A CA 1
ATOM 746 C C . ASP A 1 90 ? -17.950 6.701 8.777 1.00 95.19 90 ASP A C 1
ATOM 748 O O . ASP A 1 90 ? -18.674 5.749 9.081 1.00 95.19 90 ASP A O 1
ATOM 752 N N . LYS A 1 91 ? -16.649 6.529 8.489 1.00 96.75 91 LYS A N 1
ATOM 753 C CA . LYS A 1 91 ? -15.943 5.239 8.554 1.00 96.75 91 LYS A CA 1
ATOM 754 C C . LYS A 1 91 ? -15.008 5.155 9.753 1.00 96.75 91 LYS A C 1
ATOM 756 O O . LYS A 1 91 ? -14.361 6.128 10.154 1.00 96.75 91 LYS A O 1
ATOM 761 N N . PHE A 1 92 ? -14.880 3.946 10.280 1.00 97.62 92 PHE A N 1
ATOM 762 C CA . PHE A 1 92 ? -14.079 3.645 11.457 1.00 97.62 92 PHE A CA 1
ATOM 763 C C . PHE A 1 92 ? -13.234 2.402 11.224 1.00 97.62 92 PHE A C 1
ATOM 765 O O . PHE A 1 92 ? -13.727 1.382 10.749 1.00 97.62 92 PHE A O 1
ATOM 772 N N . MET A 1 93 ? -11.966 2.482 11.606 1.00 98.19 93 MET A N 1
ATOM 773 C CA . MET A 1 93 ? -11.136 1.303 11.793 1.00 98.19 93 MET A CA 1
ATOM 774 C C . MET A 1 93 ? -11.428 0.734 13.172 1.00 98.19 93 MET A C 1
ATOM 776 O O . MET A 1 93 ? -11.446 1.483 14.151 1.00 98.19 93 MET A O 1
ATOM 780 N N . PHE A 1 94 ? -11.641 -0.571 13.250 1.00 98.12 94 PHE A N 1
ATOM 781 C CA . PHE A 1 94 ? -11.855 -1.287 14.500 1.00 98.12 94 PHE A CA 1
ATOM 782 C C . PHE A 1 94 ? -10.905 -2.473 14.590 1.00 98.12 94 PHE A C 1
ATOM 784 O O . PHE A 1 94 ? -10.412 -2.944 13.567 1.00 98.12 94 PHE A O 1
ATOM 791 N N . GLY A 1 95 ? -10.633 -2.950 15.802 1.00 97.06 95 GLY A N 1
ATOM 792 C CA . GLY A 1 95 ? -9.817 -4.144 15.965 1.00 97.06 95 GLY A CA 1
ATOM 793 C C . GLY A 1 95 ? -10.004 -4.876 17.284 1.00 97.06 95 GLY A C 1
ATOM 794 O O . GLY A 1 95 ? -10.407 -4.290 18.300 1.00 97.06 95 GLY A O 1
ATOM 795 N N . TYR A 1 96 ? -9.679 -6.163 17.239 1.00 96.00 96 TYR A N 1
ATOM 796 C CA . TYR A 1 96 ? -9.651 -7.083 18.373 1.00 96.00 96 TYR A CA 1
ATOM 797 C C . TYR A 1 96 ? -8.207 -7.433 18.701 1.00 96.00 96 TYR A C 1
ATOM 799 O O . TYR A 1 96 ? -7.418 -7.647 17.788 1.00 96.00 96 TYR A O 1
ATOM 807 N N . ARG A 1 97 ? -7.843 -7.475 19.986 1.00 93.88 97 ARG A N 1
ATOM 808 C CA . ARG A 1 97 ? -6.515 -7.960 20.388 1.00 93.88 97 ARG A CA 1
ATOM 809 C C . ARG A 1 97 ? -6.391 -9.432 20.021 1.00 93.88 97 ARG A C 1
ATOM 811 O O . ARG A 1 97 ? -7.297 -10.206 20.326 1.00 93.88 97 ARG A O 1
ATOM 818 N N . THR A 1 98 ? -5.269 -9.814 19.425 1.00 91.31 98 THR A N 1
ATOM 819 C CA . THR A 1 98 ? -4.957 -11.234 19.237 1.00 91.31 98 THR A CA 1
ATOM 820 C C . THR A 1 98 ? -4.337 -11.806 20.519 1.00 91.31 98 THR A C 1
ATOM 822 O O . THR A 1 98 ? -4.158 -11.104 21.520 1.00 91.31 98 THR A O 1
ATOM 825 N N . LYS A 1 99 ? -3.991 -13.100 20.504 1.00 88.06 99 LYS A N 1
ATOM 826 C CA . LYS A 1 99 ? -3.225 -13.731 21.593 1.00 88.06 99 LYS A CA 1
ATOM 827 C C . LYS A 1 99 ? -1.783 -13.209 21.704 1.00 88.06 99 LYS A C 1
ATOM 829 O O . LYS A 1 99 ? -1.130 -13.460 22.712 1.00 88.06 99 LYS A O 1
ATOM 834 N N . TYR A 1 100 ? -1.290 -12.494 20.691 1.00 85.88 100 TYR A N 1
ATOM 835 C CA . TYR A 1 100 ? 0.066 -11.961 20.642 1.00 85.88 100 TYR A CA 1
ATOM 836 C C . TYR A 1 100 ? 0.087 -10.488 21.049 1.00 85.88 100 TYR A C 1
ATOM 838 O O . TYR A 1 100 ? -0.697 -9.664 20.573 1.00 85.88 100 TYR A O 1
ATOM 846 N N . LEU A 1 101 ? 0.986 -10.152 21.975 1.00 83.12 101 LEU A N 1
ATOM 847 C CA . LEU A 1 101 ? 1.028 -8.832 22.590 1.00 83.12 101 LEU A CA 1
ATOM 848 C C . LEU A 1 101 ? 1.273 -7.735 21.544 1.00 83.12 101 LEU A C 1
ATOM 850 O O . LEU A 1 101 ? 2.280 -7.740 20.845 1.00 83.12 101 LEU A O 1
ATOM 854 N N . GLY A 1 102 ? 0.364 -6.759 21.493 1.00 83.50 102 GLY A N 1
ATOM 855 C CA . GLY A 1 102 ? 0.463 -5.609 20.591 1.00 83.50 102 GLY A CA 1
ATOM 856 C C . GLY A 1 102 ? -0.087 -5.850 19.183 1.00 83.50 102 GLY A C 1
ATOM 857 O O . GLY A 1 102 ? -0.122 -4.905 18.397 1.00 83.50 102 GLY A O 1
ATOM 858 N N . GLU A 1 103 ? -0.558 -7.059 18.874 1.00 89.81 103 GLU A N 1
ATOM 859 C CA . GLU A 1 103 ? -1.184 -7.378 17.593 1.00 89.81 103 GLU A CA 1
ATOM 860 C C . GLU A 1 103 ? -2.712 -7.247 17.672 1.00 89.81 103 GLU A C 1
ATOM 862 O O . GLU A 1 103 ? -3.342 -7.522 18.702 1.00 89.81 103 GLU A O 1
ATOM 867 N N . TYR A 1 104 ? -3.312 -6.827 16.559 1.00 93.44 104 TYR A N 1
ATOM 868 C CA . TYR A 1 104 ? -4.755 -6.691 16.420 1.00 93.44 104 TYR A CA 1
ATOM 869 C C . TYR A 1 104 ? -5.219 -7.296 15.101 1.00 93.44 104 TYR A C 1
ATOM 871 O O . TYR A 1 104 ? -4.569 -7.104 14.077 1.00 93.44 104 TYR A O 1
ATOM 879 N N . ASP A 1 105 ? -6.386 -7.929 15.121 1.00 96.75 105 ASP A N 1
ATOM 880 C CA . ASP A 1 105 ? -7.151 -8.201 13.911 1.00 96.75 105 ASP A CA 1
ATOM 881 C C . ASP A 1 105 ? -8.007 -6.973 13.607 1.00 96.75 105 ASP A C 1
ATOM 883 O O . ASP A 1 105 ? -8.977 -6.677 14.311 1.00 96.75 105 ASP A O 1
ATOM 887 N N . MET A 1 106 ? -7.600 -6.216 12.592 1.00 98.19 106 MET A N 1
ATOM 888 C CA . MET A 1 106 ? -8.180 -4.934 12.204 1.00 98.19 106 MET A CA 1
ATOM 889 C C . MET A 1 106 ? -9.132 -5.080 11.021 1.00 98.19 106 MET A C 1
ATOM 891 O O . MET A 1 106 ? -8.881 -5.856 10.097 1.00 98.19 106 MET A O 1
ATOM 895 N N . GLY A 1 107 ? -10.205 -4.291 11.042 1.00 98.50 107 GLY A N 1
ATOM 896 C CA . GLY A 1 107 ? -11.201 -4.167 9.980 1.00 98.50 107 GLY A CA 1
ATOM 897 C C . GLY A 1 107 ? -11.719 -2.732 9.855 1.00 98.50 107 GLY A C 1
ATOM 898 O O . GLY A 1 107 ? -11.370 -1.855 10.649 1.00 98.50 107 GLY A O 1
ATOM 899 N N . ILE A 1 108 ? -12.570 -2.490 8.857 1.00 98.56 108 ILE A N 1
ATOM 900 C CA . ILE A 1 108 ? -13.234 -1.202 8.613 1.00 98.56 108 ILE A CA 1
ATOM 901 C C . ILE A 1 108 ? -14.748 -1.383 8.699 1.00 98.56 108 ILE A C 1
ATOM 903 O O . ILE A 1 108 ? -15.291 -2.349 8.166 1.00 98.56 108 ILE A O 1
ATOM 907 N N . MET A 1 109 ? -15.442 -0.442 9.330 1.00 98.12 109 MET A N 1
ATOM 908 C CA . MET A 1 109 ? -16.902 -0.406 9.407 1.00 98.12 109 MET A CA 1
ATOM 909 C C . MET A 1 109 ? -17.442 1.013 9.213 1.00 98.12 109 MET A C 1
ATOM 911 O O . MET A 1 109 ? -16.695 1.989 9.320 1.00 98.12 109 MET A O 1
ATOM 915 N N . ASP A 1 110 ? -18.737 1.131 8.942 1.00 97.31 110 ASP A N 1
ATOM 916 C CA . ASP A 1 110 ? -19.447 2.413 8.942 1.00 97.31 110 ASP A CA 1
ATOM 917 C C . ASP A 1 110 ? -19.969 2.793 10.347 1.00 97.31 110 ASP A C 1
ATOM 919 O O . ASP A 1 110 ? -19.847 2.042 11.321 1.00 97.31 110 ASP A O 1
ATOM 923 N N . LYS A 1 111 ? -20.596 3.971 10.457 1.00 95.94 111 LYS A N 1
ATOM 924 C CA . LYS A 1 111 ? -21.251 4.453 11.689 1.00 95.94 111 LYS A CA 1
ATOM 925 C C . LYS A 1 111 ? -22.398 3.584 12.206 1.00 95.94 111 LYS A C 1
ATOM 927 O O . LYS A 1 111 ? -22.747 3.697 13.375 1.00 95.94 111 LYS A O 1
ATOM 932 N N . ASN A 1 112 ? -22.982 2.737 11.362 1.00 96.25 112 ASN A N 1
ATOM 933 C CA . ASN A 1 112 ? -24.050 1.812 11.733 1.00 96.25 112 ASN A CA 1
ATOM 934 C C . ASN A 1 112 ? -23.488 0.456 12.194 1.00 96.25 112 ASN A C 1
ATOM 936 O O . ASN A 1 112 ? -24.254 -0.471 12.443 1.00 96.25 112 ASN A O 1
ATOM 940 N N . SER A 1 113 ? -22.160 0.335 12.334 1.00 96.06 113 SER A N 1
ATOM 941 C CA . SER A 1 113 ? -21.452 -0.925 12.589 1.00 96.06 113 SER A CA 1
ATOM 942 C C . SER A 1 113 ? -21.590 -1.961 11.462 1.00 96.06 113 SER A C 1
ATOM 944 O O . SER A 1 113 ? -21.382 -3.152 11.699 1.00 96.06 113 SER A O 1
ATOM 946 N N . THR A 1 114 ? -21.908 -1.533 10.236 1.00 97.38 114 THR A N 1
ATOM 947 C CA . THR A 1 114 ? -21.839 -2.387 9.044 1.00 97.38 114 THR A CA 1
ATOM 948 C C . THR A 1 114 ? -20.378 -2.626 8.702 1.00 97.38 114 THR A C 1
ATOM 950 O O . THR A 1 114 ? -19.619 -1.676 8.505 1.00 97.38 114 THR A O 1
ATOM 953 N N . ILE A 1 115 ? -19.974 -3.891 8.615 1.00 97.94 115 ILE A N 1
ATOM 954 C CA . ILE A 1 115 ? -18.602 -4.261 8.267 1.00 97.94 115 ILE A CA 1
ATOM 955 C C . ILE A 1 115 ? -18.363 -3.995 6.777 1.00 97.94 115 ILE A C 1
ATOM 957 O O . ILE A 1 115 ? -19.045 -4.561 5.928 1.00 97.94 115 ILE A O 1
ATOM 961 N N . ILE A 1 116 ? -17.387 -3.135 6.484 1.00 98.25 116 ILE A N 1
ATOM 962 C CA . ILE A 1 116 ? -16.916 -2.801 5.133 1.00 98.25 116 ILE A CA 1
ATOM 963 C C . ILE A 1 116 ? -15.735 -3.709 4.771 1.00 98.25 116 ILE A C 1
ATOM 965 O O . ILE A 1 116 ? -15.722 -4.324 3.713 1.00 98.25 116 ILE A O 1
ATOM 969 N N . ILE A 1 117 ? -14.758 -3.823 5.676 1.00 98.50 117 ILE A N 1
ATOM 970 C CA . ILE A 1 117 ? -13.621 -4.744 5.572 1.00 98.50 117 ILE A CA 1
ATOM 971 C C . ILE A 1 117 ? -13.594 -5.586 6.854 1.00 98.50 117 ILE A C 1
ATOM 973 O O . ILE A 1 117 ? -13.597 -5.005 7.945 1.00 98.50 117 ILE A O 1
ATOM 977 N N . PRO A 1 118 ? -13.579 -6.929 6.768 1.00 97.88 118 PRO A N 1
ATOM 978 C CA . PRO A 1 1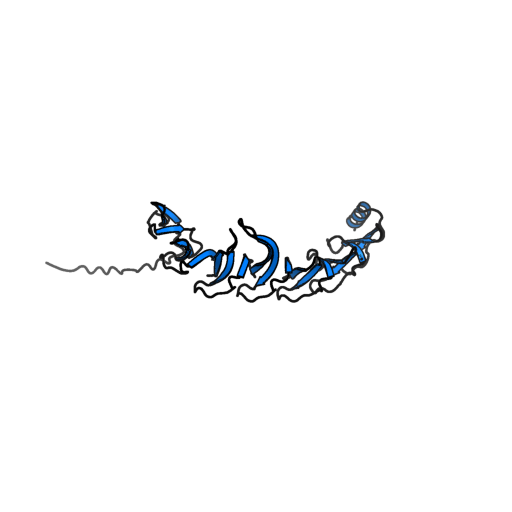18 ? -13.591 -7.794 7.945 1.00 97.88 118 PRO A CA 1
ATOM 979 C C . PRO A 1 118 ? -12.336 -7.617 8.807 1.00 97.88 118 PRO A C 1
ATOM 981 O O . PRO A 1 118 ? -11.258 -7.311 8.301 1.00 97.88 118 PRO A O 1
ATOM 984 N N . ALA A 1 119 ? -12.483 -7.843 10.115 1.00 97.31 119 ALA A N 1
ATOM 985 C CA . ALA A 1 119 ? -11.377 -7.791 11.066 1.00 97.31 119 ALA A CA 1
ATOM 986 C C . ALA A 1 119 ? -10.496 -9.040 10.979 1.00 97.31 119 ALA A C 1
ATOM 988 O O . ALA A 1 119 ? -10.704 -9.996 11.717 1.00 97.31 119 ALA A O 1
ATOM 989 N N . GLN A 1 120 ? -9.555 -9.036 10.038 1.00 96.50 120 GLN A N 1
ATOM 990 C CA . GLN A 1 120 ? -8.633 -10.154 9.782 1.00 96.50 120 GLN A CA 1
ATOM 991 C C . GLN A 1 120 ? -7.238 -9.694 9.328 1.00 96.50 120 GLN A C 1
ATOM 993 O O . GLN A 1 120 ? -6.458 -10.484 8.791 1.00 96.50 120 GLN A O 1
ATOM 998 N N . PHE A 1 121 ? -6.949 -8.397 9.457 1.00 97.88 121 PHE A N 1
ATOM 999 C CA . PHE A 1 121 ? -5.712 -7.796 8.974 1.00 97.88 121 PHE A CA 1
ATOM 1000 C C . PHE A 1 121 ? -4.885 -7.291 10.143 1.00 97.88 121 PHE A C 1
ATOM 1002 O O . PHE A 1 121 ? -5.388 -6.555 10.982 1.00 97.88 121 PHE A O 1
ATOM 1009 N N . TYR A 1 122 ? -3.601 -7.631 10.154 1.00 95.88 122 TYR A N 1
ATOM 1010 C CA . TYR A 1 122 ? -2.652 -7.128 11.144 1.00 95.88 122 TYR A CA 1
ATOM 1011 C C . TYR A 1 122 ? -2.548 -5.598 11.101 1.00 95.88 122 TYR A C 1
ATOM 1013 O O . TYR A 1 122 ? -2.398 -4.935 12.125 1.00 95.88 122 TYR A O 1
ATOM 1021 N N . TYR A 1 123 ? -2.621 -5.036 9.893 1.00 96.88 123 TYR A N 1
ATOM 1022 C CA . TYR A 1 123 ? -2.556 -3.601 9.677 1.00 96.88 123 TYR A CA 1
ATOM 1023 C C . TYR A 1 123 ? -3.401 -3.192 8.474 1.00 96.88 123 TYR A C 1
ATOM 1025 O O . TYR A 1 123 ? -3.440 -3.890 7.459 1.00 96.88 123 TYR A O 1
ATOM 1033 N N . ILE A 1 124 ? -4.055 -2.037 8.580 1.00 98.19 124 ILE A N 1
ATOM 1034 C CA . ILE A 1 124 ? -4.773 -1.401 7.478 1.00 98.19 124 ILE A CA 1
ATOM 1035 C C . ILE A 1 124 ? -4.293 0.043 7.375 1.00 98.19 124 ILE A C 1
ATOM 1037 O O . ILE A 1 124 ? -4.319 0.797 8.344 1.00 98.19 124 ILE A O 1
ATOM 1041 N N . GLU A 1 125 ? -3.897 0.447 6.177 1.00 97.12 125 GLU A N 1
ATOM 1042 C CA . GLU A 1 125 ? -3.481 1.800 5.852 1.00 97.12 125 GLU A CA 1
ATOM 1043 C C . GLU A 1 125 ? -4.514 2.452 4.930 1.00 97.12 125 GLU A C 1
ATOM 1045 O O . GLU A 1 125 ? -4.800 1.958 3.837 1.00 97.12 125 GLU A O 1
ATOM 1050 N N . LYS A 1 126 ? -5.077 3.588 5.357 1.00 95.81 126 LYS A N 1
ATOM 1051 C CA . LYS A 1 126 ? -5.979 4.381 4.516 1.00 95.81 126 LYS A CA 1
ATOM 1052 C C . LYS A 1 126 ? -5.168 5.210 3.518 1.00 95.81 126 LYS A C 1
ATOM 1054 O O . LYS A 1 126 ? -4.323 6.015 3.912 1.00 95.81 126 LYS A O 1
ATOM 1059 N N . ARG A 1 127 ? -5.488 5.075 2.233 1.00 93.31 127 ARG A N 1
ATOM 1060 C CA . ARG A 1 127 ? -5.115 6.009 1.163 1.00 93.31 127 ARG A CA 1
ATOM 1061 C C . ARG A 1 127 ? -6.353 6.783 0.711 1.00 93.31 127 ARG A C 1
ATOM 1063 O O . ARG A 1 127 ? -7.466 6.523 1.166 1.00 93.31 127 ARG A O 1
ATOM 1070 N N . ASN A 1 128 ? -6.164 7.766 -0.164 1.00 88.94 128 ASN A N 1
ATOM 1071 C CA . ASN A 1 128 ? -7.274 8.593 -0.648 1.00 88.94 128 ASN A CA 1
ATOM 1072 C C . ASN A 1 128 ? -8.307 7.770 -1.435 1.00 88.94 128 ASN A C 1
ATOM 1074 O O . ASN A 1 128 ? -9.500 8.038 -1.340 1.00 88.94 128 ASN A O 1
ATOM 1078 N N . THR A 1 129 ? -7.851 6.770 -2.191 1.00 90.94 129 THR A N 1
ATOM 1079 C CA . THR A 1 129 ? -8.669 6.019 -3.157 1.00 90.94 129 THR A CA 1
ATOM 1080 C C . THR A 1 129 ? -8.789 4.525 -2.851 1.00 90.94 129 THR A C 1
ATOM 1082 O O . THR A 1 129 ? -9.567 3.839 -3.509 1.00 90.94 129 THR A O 1
ATOM 1085 N N . PHE A 1 130 ? -8.068 4.009 -1.852 1.00 95.06 130 PHE A N 1
ATOM 1086 C CA . PHE A 1 130 ? -8.090 2.595 -1.467 1.00 95.06 130 PHE A CA 1
ATOM 1087 C C . PHE A 1 130 ? -7.598 2.387 -0.025 1.00 95.06 130 PHE A C 1
ATOM 1089 O O . PHE A 1 130 ? -7.101 3.307 0.629 1.00 95.06 130 PHE A O 1
ATOM 1096 N N . TYR A 1 131 ? -7.711 1.157 0.463 1.00 97.56 131 TYR A N 1
ATOM 1097 C CA . TYR A 1 131 ? -7.063 0.669 1.674 1.00 97.56 131 TYR A CA 1
ATOM 1098 C C . TYR A 1 131 ? -5.971 -0.324 1.294 1.00 97.56 131 TYR A C 1
ATOM 1100 O O . TYR A 1 131 ? -6.237 -1.296 0.587 1.00 97.56 131 TYR A O 1
ATOM 1108 N N . LYS A 1 132 ? -4.746 -0.098 1.773 1.00 97.81 132 LYS A N 1
ATOM 1109 C CA . LYS A 1 132 ? -3.696 -1.118 1.724 1.00 97.81 132 LYS A CA 1
ATOM 1110 C C . LYS A 1 132 ? -3.802 -1.949 2.990 1.00 97.81 132 LYS A C 1
ATOM 1112 O O . LYS A 1 132 ? -3.787 -1.405 4.091 1.00 97.81 132 LYS A O 1
ATOM 1117 N N . VAL A 1 133 ? -3.930 -3.255 2.835 1.00 98.50 133 VAL A N 1
ATOM 1118 C CA . VAL A 1 133 ? -4.096 -4.184 3.952 1.00 98.50 133 VAL A CA 1
ATOM 1119 C C . VAL A 1 133 ? -2.869 -5.080 4.064 1.00 98.50 133 VAL A C 1
ATOM 1121 O O . VAL A 1 133 ? -2.249 -5.427 3.058 1.00 98.50 133 VAL A O 1
ATOM 1124 N N . THR A 1 134 ? -2.515 -5.447 5.290 1.00 98.25 134 THR A N 1
ATOM 1125 C CA . THR A 1 134 ? -1.423 -6.372 5.590 1.00 98.25 134 THR A CA 1
ATOM 1126 C C . THR A 1 134 ? -1.969 -7.507 6.438 1.00 98.25 134 THR A C 1
ATOM 1128 O O . THR A 1 134 ? -2.561 -7.276 7.494 1.00 98.25 134 THR A O 1
ATOM 1131 N N . LYS A 1 135 ? -1.738 -8.738 5.993 1.00 96.62 135 LYS A N 1
ATOM 1132 C CA . LYS A 1 135 ? -2.041 -9.962 6.725 1.00 96.62 135 LYS A CA 1
ATOM 1133 C C . LYS A 1 135 ? -0.733 -10.640 7.103 1.00 96.62 135 LYS A C 1
ATOM 1135 O O . LYS A 1 135 ? 0.112 -10.860 6.242 1.00 96.62 135 LYS A O 1
ATOM 1140 N N . ASN A 1 136 ? -0.575 -10.982 8.374 1.00 94.00 136 ASN A N 1
ATOM 1141 C CA . ASN A 1 136 ? 0.552 -11.791 8.817 1.00 94.00 136 ASN A CA 1
ATOM 1142 C C . ASN A 1 136 ? 0.174 -13.272 8.743 1.00 94.00 136 ASN A C 1
ATOM 1144 O O . ASN A 1 136 ? -0.926 -13.658 9.133 1.00 94.00 136 ASN A O 1
ATOM 1148 N N . ILE A 1 137 ? 1.092 -14.084 8.234 1.00 91.12 137 ILE A N 1
ATOM 1149 C CA . ILE A 1 137 ? 1.068 -15.539 8.312 1.00 91.12 137 ILE A CA 1
ATOM 1150 C C . ILE A 1 137 ? 2.207 -15.917 9.242 1.00 91.12 137 ILE A C 1
ATOM 1152 O O . ILE A 1 137 ? 3.375 -15.692 8.918 1.00 91.12 137 ILE A O 1
ATOM 1156 N N . ASP A 1 138 ? 1.875 -16.462 10.402 1.00 90.44 138 ASP A N 1
ATOM 1157 C CA . ASP A 1 138 ? 2.856 -16.955 11.346 1.00 90.44 138 ASP A CA 1
ATOM 1158 C C . ASP A 1 138 ? 3.030 -18.472 11.238 1.00 90.44 138 ASP A C 1
ATOM 1160 O O . ASP A 1 138 ? 2.112 -19.235 10.950 1.00 90.44 138 ASP A O 1
ATOM 1164 N N . THR A 1 139 ? 4.265 -18.916 11.434 1.00 90.44 139 THR A N 1
ATOM 1165 C CA . THR A 1 139 ? 4.631 -20.325 11.567 1.00 90.44 139 THR A CA 1
ATOM 1166 C C . THR A 1 139 ? 5.301 -20.495 12.916 1.00 90.44 139 THR A C 1
ATOM 1168 O O . THR A 1 139 ? 6.308 -19.840 13.190 1.00 90.44 139 THR A O 1
ATOM 1171 N N . ILE A 1 140 ? 4.741 -21.358 13.762 1.00 90.94 140 ILE A N 1
ATOM 1172 C CA . ILE A 1 140 ? 5.344 -21.700 15.051 1.00 90.94 140 ILE A CA 1
ATOM 1173 C C . ILE A 1 140 ? 6.559 -22.585 14.773 1.00 90.94 140 ILE A C 1
ATOM 1175 O O . ILE A 1 140 ? 6.430 -23.660 14.192 1.00 90.94 140 ILE A O 1
ATOM 1179 N N . LEU A 1 141 ? 7.735 -22.099 15.159 1.00 92.00 141 LEU A N 1
ATOM 1180 C CA . LEU A 1 141 ? 9.003 -22.816 15.044 1.00 92.00 141 LEU A CA 1
ATOM 1181 C C . LEU A 1 141 ? 9.252 -23.676 16.285 1.00 92.00 141 LEU A C 1
ATOM 1183 O O . LEU A 1 141 ? 9.735 -24.797 16.171 1.00 92.00 141 LEU A O 1
ATOM 1187 N N . GLU A 1 142 ? 8.897 -23.152 17.459 1.00 91.62 142 GLU A N 1
ATOM 1188 C CA . GLU A 1 142 ? 9.042 -23.824 18.747 1.00 91.62 142 GLU A CA 1
ATOM 1189 C C . GLU A 1 142 ? 7.985 -23.304 19.729 1.00 91.62 142 GLU A C 1
ATOM 1191 O O . GLU A 1 142 ? 7.654 -22.117 19.727 1.00 91.62 142 GLU A O 1
ATOM 1196 N N . THR A 1 143 ? 7.456 -24.187 20.572 1.00 89.06 143 THR A N 1
ATOM 1197 C CA . THR A 1 143 ? 6.543 -23.838 21.669 1.00 89.06 143 THR A CA 1
ATOM 1198 C C . THR A 1 143 ? 7.282 -23.959 22.996 1.00 89.06 143 THR A C 1
ATOM 1200 O O . THR A 1 143 ? 7.781 -25.041 23.307 1.00 89.06 143 THR A O 1
ATOM 1203 N N . GLY A 1 144 ? 7.324 -22.890 23.792 1.00 85.50 144 GLY A N 1
ATOM 1204 C CA . GLY A 1 144 ? 7.946 -22.892 25.117 1.00 85.50 144 GLY A CA 1
ATOM 1205 C C . GLY A 1 144 ? 7.028 -22.344 26.209 1.00 85.50 144 GLY A C 1
ATOM 1206 O O . GLY A 1 144 ? 6.026 -21.688 25.933 1.00 85.50 144 GLY A O 1
ATOM 1207 N N . GLU A 1 145 ? 7.395 -22.569 27.473 1.00 84.31 145 GLU A N 1
ATOM 1208 C CA . GLU A 1 145 ? 6.639 -22.082 28.644 1.00 84.31 145 GLU A CA 1
ATOM 1209 C C . GLU A 1 145 ? 6.529 -20.546 28.694 1.00 84.31 145 GLU A C 1
ATOM 1211 O O . GLU A 1 145 ? 5.556 -20.005 29.217 1.00 84.31 145 GLU A O 1
ATOM 1216 N N . SER A 1 146 ? 7.500 -19.842 28.104 1.00 81.19 146 SER A N 1
ATOM 1217 C CA . SER A 1 146 ? 7.548 -18.375 28.026 1.00 81.19 146 SER A CA 1
ATOM 1218 C C . SER A 1 146 ? 6.905 -17.796 26.754 1.00 81.19 146 SER A C 1
ATOM 1220 O O . SER A 1 146 ? 6.923 -16.578 26.573 1.00 81.19 146 SER A O 1
ATOM 1222 N N . GLY A 1 147 ? 6.359 -18.641 25.869 1.00 82.94 147 GLY A N 1
ATOM 1223 C CA . GLY A 1 147 ? 5.713 -18.245 24.613 1.00 82.94 147 GLY A CA 1
ATOM 1224 C C . GLY A 1 147 ? 6.193 -19.017 23.377 1.00 82.94 147 GLY A C 1
ATOM 1225 O O . GLY A 1 147 ?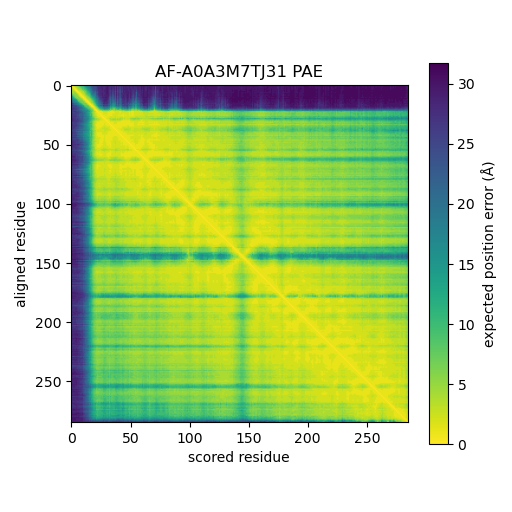 7.146 -19.795 23.432 1.00 82.94 147 GLY A O 1
ATOM 1226 N N . ASP A 1 148 ? 5.518 -18.778 22.249 1.00 88.12 148 ASP A N 1
ATOM 1227 C CA . ASP A 1 148 ? 5.845 -19.376 20.948 1.00 88.12 148 ASP A CA 1
ATOM 1228 C C . ASP A 1 148 ? 6.982 -18.602 20.257 1.00 88.12 148 ASP A C 1
ATOM 1230 O O . ASP A 1 148 ? 6.886 -17.384 20.067 1.00 88.12 148 ASP A O 1
ATOM 1234 N N . LEU A 1 149 ? 8.011 -19.307 19.780 1.00 89.19 149 LEU A N 1
ATOM 1235 C CA . LEU A 1 149 ? 8.941 -18.776 18.785 1.00 89.19 149 LEU A CA 1
ATOM 1236 C C . LEU A 1 149 ? 8.293 -18.891 17.404 1.00 89.19 149 LEU A C 1
ATOM 1238 O O . LEU A 1 149 ? 7.877 -19.976 16.992 1.00 89.19 149 LEU A O 1
ATOM 1242 N N . ARG A 1 150 ? 8.218 -17.779 16.670 1.00 90.56 150 ARG A N 1
ATOM 1243 C CA . ARG A 1 150 ? 7.505 -17.713 15.389 1.00 90.56 150 ARG A CA 1
ATOM 1244 C C . ARG A 1 150 ? 8.358 -17.112 14.285 1.00 90.56 150 ARG A C 1
ATOM 1246 O O . ARG A 1 150 ? 9.112 -16.172 14.518 1.00 90.56 150 ARG A O 1
ATOM 1253 N N . SER A 1 151 ? 8.158 -17.611 13.072 1.00 92.62 151 SER A N 1
ATOM 1254 C CA . SER A 1 151 ? 8.480 -16.889 11.842 1.00 92.62 151 SER A CA 1
ATOM 1255 C C . SER A 1 151 ? 7.217 -16.194 11.348 1.00 92.62 151 SER A C 1
ATOM 1257 O O . SER A 1 151 ? 6.154 -16.811 11.347 1.00 92.62 151 SER A O 1
ATOM 1259 N N . ILE A 1 152 ? 7.311 -14.925 10.954 1.00 92.06 152 ILE A N 1
ATOM 1260 C CA . ILE A 1 152 ? 6.171 -14.137 10.474 1.00 92.06 152 ILE A CA 1
ATOM 1261 C C . ILE A 1 152 ? 6.456 -13.699 9.043 1.00 92.06 152 ILE A C 1
ATOM 1263 O O . ILE A 1 152 ? 7.453 -13.026 8.783 1.00 92.06 152 ILE A O 1
ATOM 1267 N N . LYS A 1 153 ? 5.550 -14.042 8.129 1.00 94.12 153 LYS A N 1
ATOM 1268 C CA . LYS A 1 153 ? 5.514 -13.508 6.769 1.00 94.12 153 LYS A CA 1
ATOM 1269 C C . LYS A 1 153 ? 4.352 -12.528 6.650 1.00 94.12 153 LYS A C 1
ATOM 1271 O O . LYS A 1 153 ? 3.206 -12.903 6.876 1.00 94.12 153 LYS A O 1
ATOM 1276 N N . SER A 1 154 ? 4.632 -11.286 6.278 1.00 95.56 154 SER A N 1
ATOM 1277 C CA . SER A 1 154 ? 3.595 -10.301 5.963 1.00 95.56 154 SER A CA 1
ATOM 1278 C C . SER A 1 154 ? 3.253 -10.366 4.479 1.00 95.56 154 SER A C 1
ATOM 1280 O O . SER A 1 154 ? 4.143 -10.329 3.635 1.00 95.56 154 SER A O 1
ATOM 1282 N N . LEU A 1 155 ? 1.963 -10.456 4.170 1.00 97.94 155 LEU A N 1
ATOM 1283 C CA . LEU A 1 155 ? 1.426 -10.374 2.819 1.00 97.94 155 LEU A CA 1
ATOM 1284 C C . LEU A 1 155 ? 0.519 -9.156 2.694 1.00 97.94 155 LEU A C 1
ATOM 1286 O O . LEU A 1 155 ? -0.226 -8.816 3.616 1.00 97.94 155 LEU A O 1
ATOM 1290 N N . HIS A 1 156 ? 0.561 -8.510 1.539 1.00 98.31 156 HIS A N 1
ATOM 1291 C CA . HIS A 1 156 ? -0.135 -7.259 1.284 1.00 98.31 156 HIS A CA 1
ATOM 1292 C C . HIS A 1 156 ? -1.210 -7.421 0.218 1.00 98.31 156 HIS A C 1
ATOM 1294 O O . HIS A 1 156 ? -1.033 -8.163 -0.744 1.00 98.31 156 HIS A O 1
ATOM 1300 N N . GLY A 1 157 ? -2.308 -6.692 0.400 1.00 98.06 157 GLY A N 1
ATOM 1301 C CA . GLY A 1 157 ? -3.433 -6.613 -0.527 1.00 98.06 157 GLY A CA 1
ATOM 1302 C C . GLY A 1 157 ? -3.986 -5.191 -0.613 1.00 98.06 157 GLY A C 1
ATOM 1303 O O . GLY A 1 157 ? -3.553 -4.288 0.114 1.00 98.06 157 GLY A O 1
ATOM 1304 N N . ILE A 1 158 ? -4.952 -4.988 -1.504 1.00 98.06 158 ILE A N 1
ATOM 1305 C CA . ILE A 1 158 ? -5.625 -3.707 -1.728 1.00 98.06 158 ILE A CA 1
ATOM 1306 C C . ILE A 1 158 ? -7.132 -3.920 -1.793 1.00 98.06 158 ILE A C 1
ATOM 1308 O O . ILE A 1 158 ? -7.624 -4.766 -2.536 1.00 98.06 158 ILE A O 1
ATOM 1312 N N . TYR A 1 159 ? -7.858 -3.096 -1.047 1.00 98.00 159 TYR A N 1
ATOM 1313 C CA . TYR A 1 159 ? -9.312 -2.996 -1.074 1.00 98.00 159 TYR A CA 1
ATOM 1314 C C . TYR A 1 159 ? -9.710 -1.603 -1.552 1.00 98.00 159 TYR A C 1
ATOM 1316 O O . TYR A 1 159 ? -9.056 -0.621 -1.206 1.00 98.00 159 TYR A O 1
ATOM 1324 N N . ASP A 1 160 ? -10.791 -1.485 -2.313 1.00 95.56 160 ASP A N 1
ATOM 1325 C CA . ASP A 1 160 ? -11.363 -0.178 -2.621 1.00 95.56 160 ASP A CA 1
ATOM 1326 C C . ASP A 1 160 ? -11.967 0.477 -1.360 1.00 95.56 160 ASP A C 1
ATOM 1328 O O . ASP A 1 160 ? -12.123 -0.145 -0.305 1.00 95.56 160 ASP A O 1
ATOM 1332 N N . ILE A 1 161 ? -12.334 1.756 -1.460 1.00 94.25 161 ILE A N 1
ATOM 1333 C CA . ILE A 1 161 ? -12.929 2.506 -0.338 1.00 94.25 161 ILE A CA 1
ATOM 1334 C C . ILE A 1 161 ? -14.292 1.971 0.136 1.00 94.25 161 ILE A C 1
ATOM 1336 O O . ILE A 1 161 ? -14.761 2.372 1.204 1.00 94.25 161 ILE A O 1
ATOM 1340 N N . ASN A 1 162 ? -14.934 1.098 -0.647 1.00 95.12 162 ASN A N 1
ATOM 1341 C CA . ASN A 1 162 ? -16.206 0.445 -0.336 1.00 95.12 162 ASN A CA 1
ATOM 1342 C C . ASN A 1 162 ? -16.009 -0.977 0.213 1.00 95.12 162 ASN A C 1
ATOM 1344 O O . ASN A 1 162 ? -16.996 -1.663 0.465 1.00 95.12 162 ASN A O 1
ATOM 1348 N N . GLY A 1 163 ? -14.763 -1.426 0.400 1.00 96.31 163 GLY A N 1
ATOM 1349 C CA . GLY A 1 163 ? -14.454 -2.751 0.927 1.00 96.31 163 GLY A CA 1
ATOM 1350 C C . GLY A 1 163 ? -14.483 -3.877 -0.103 1.00 96.31 163 GLY A C 1
ATOM 1351 O O . GLY A 1 163 ? -14.463 -5.044 0.282 1.00 96.31 163 GLY A O 1
ATOM 1352 N N . ARG A 1 164 ? -14.497 -3.578 -1.406 1.00 96.88 164 ARG A N 1
ATOM 1353 C CA . ARG A 1 164 ? -14.270 -4.604 -2.430 1.00 96.88 164 ARG A CA 1
ATOM 1354 C C . ARG A 1 164 ? -12.779 -4.909 -2.519 1.00 96.88 164 ARG A C 1
ATOM 1356 O O . ARG A 1 164 ? -11.977 -4.002 -2.723 1.00 96.88 164 ARG A O 1
ATOM 1363 N N . GLU A 1 165 ? -12.419 -6.183 -2.445 1.00 97.50 165 GLU A N 1
ATOM 1364 C CA . GLU A 1 165 ? -11.050 -6.622 -2.712 1.00 97.50 165 GLU A CA 1
ATOM 1365 C C . GLU A 1 165 ? -10.671 -6.345 -4.178 1.00 97.50 165 GLU A C 1
ATOM 1367 O O . GLU A 1 165 ? -11.380 -6.751 -5.102 1.00 97.50 165 GLU A O 1
ATOM 1372 N N . ILE A 1 166 ? -9.570 -5.620 -4.383 1.00 97.25 166 ILE A N 1
ATOM 1373 C CA . ILE A 1 166 ? -8.967 -5.356 -5.697 1.00 97.25 166 ILE A CA 1
ATOM 1374 C C . ILE A 1 166 ? -7.786 -6.307 -5.912 1.00 97.25 166 ILE A C 1
ATOM 1376 O O . ILE A 1 166 ? -7.659 -6.910 -6.974 1.00 97.25 166 ILE A O 1
ATOM 1380 N N . ILE A 1 167 ? -6.911 -6.412 -4.908 1.00 97.56 167 ILE A N 1
ATOM 1381 C CA . ILE A 1 167 ? -5.723 -7.268 -4.909 1.00 97.56 167 ILE A CA 1
ATOM 1382 C C . ILE A 1 167 ? -5.739 -8.069 -3.607 1.00 97.56 167 ILE A C 1
ATOM 1384 O O . ILE A 1 167 ? -5.770 -7.483 -2.523 1.00 97.56 167 ILE A O 1
ATOM 1388 N N . SER A 1 168 ? -5.713 -9.394 -3.714 1.00 96.94 168 SER A N 1
ATOM 1389 C CA . SER A 1 168 ? -5.660 -10.308 -2.573 1.00 96.94 168 SER A CA 1
ATOM 1390 C C . SER A 1 168 ? -4.347 -10.177 -1.795 1.00 96.94 168 SER A C 1
ATOM 1392 O O . SER A 1 168 ? -3.331 -9.707 -2.311 1.00 96.94 168 SER A O 1
ATOM 1394 N N . CYS A 1 169 ? -4.351 -10.604 -0.531 1.00 97.00 169 CYS A N 1
ATOM 1395 C CA . CYS A 1 169 ? -3.158 -10.640 0.322 1.00 97.00 169 CYS A CA 1
ATOM 1396 C C . CYS A 1 169 ? -2.218 -11.805 -0.028 1.00 97.00 169 CYS A C 1
ATOM 1398 O O . CYS A 1 169 ? -1.993 -12.677 0.806 1.00 97.00 169 CYS A O 1
ATOM 1400 N N . ASP A 1 170 ? -1.654 -11.791 -1.236 1.00 96.31 170 ASP A N 1
ATOM 1401 C CA . ASP A 1 170 ? -0.780 -12.855 -1.760 1.00 96.31 170 ASP A CA 1
ATOM 1402 C C . ASP A 1 170 ? 0.634 -12.369 -2.126 1.00 96.31 170 ASP A C 1
ATOM 1404 O O . ASP A 1 170 ? 1.442 -13.138 -2.655 1.00 96.31 170 ASP A O 1
ATOM 1408 N N . TYR A 1 171 ? 0.932 -11.093 -1.865 1.00 97.69 171 TYR A N 1
ATOM 1409 C CA . TYR A 1 171 ? 2.143 -10.417 -2.336 1.00 97.69 171 TYR A CA 1
ATOM 1410 C C . TYR A 1 171 ? 3.049 -9.997 -1.182 1.00 97.69 171 TYR A C 1
ATOM 1412 O O . TYR A 1 171 ? 2.575 -9.463 -0.180 1.00 97.69 171 TYR A O 1
ATOM 1420 N N . ASP A 1 172 ? 4.357 -10.188 -1.352 1.00 97.19 172 ASP A N 1
ATOM 1421 C CA . ASP A 1 172 ? 5.379 -9.828 -0.360 1.00 97.19 172 ASP A CA 1
ATOM 1422 C C . ASP A 1 172 ? 5.484 -8.309 -0.187 1.00 97.19 172 ASP A C 1
ATOM 1424 O O . ASP A 1 172 ? 5.807 -7.814 0.890 1.00 97.19 172 ASP A O 1
ATOM 1428 N N . TYR A 1 173 ? 5.179 -7.555 -1.247 1.00 97.19 173 TYR A N 1
ATOM 1429 C CA . TYR A 1 173 ? 5.095 -6.102 -1.213 1.00 97.19 173 TYR A CA 1
ATOM 1430 C C . TYR A 1 173 ? 4.188 -5.575 -2.330 1.00 97.19 173 TYR A C 1
ATOM 1432 O O . TYR A 1 173 ? 4.078 -6.168 -3.401 1.00 97.19 173 TYR A O 1
ATOM 1440 N N . ILE A 1 174 ? 3.546 -4.431 -2.082 1.00 97.56 174 ILE A N 1
ATOM 1441 C CA . ILE A 1 174 ? 2.803 -3.678 -3.100 1.00 97.56 174 ILE A CA 1
ATOM 1442 C C . ILE A 1 174 ? 3.255 -2.221 -3.048 1.00 97.56 174 ILE A C 1
ATOM 1444 O O . ILE A 1 174 ? 3.078 -1.552 -2.020 1.00 97.56 174 ILE A O 1
ATOM 1448 N N . ARG A 1 175 ? 3.814 -1.728 -4.153 1.00 95.81 175 ARG A N 1
ATOM 1449 C CA . ARG A 1 175 ? 4.236 -0.336 -4.331 1.00 95.81 175 ARG A CA 1
ATOM 1450 C C . ARG A 1 175 ? 3.248 0.396 -5.229 1.00 95.81 175 ARG A C 1
ATOM 1452 O O . ARG A 1 175 ? 2.882 -0.104 -6.286 1.00 95.81 175 ARG A O 1
ATOM 1459 N N . GLU A 1 176 ? 2.834 1.584 -4.812 1.00 94.44 176 GLU A N 1
ATOM 1460 C CA . GLU A 1 176 ? 2.038 2.486 -5.644 1.00 94.44 176 GLU A CA 1
ATOM 1461 C C . GLU A 1 176 ? 2.943 3.239 -6.620 1.00 94.44 176 GLU A C 1
ATOM 1463 O O . GLU A 1 176 ? 4.031 3.694 -6.255 1.00 94.44 176 GLU A O 1
ATOM 1468 N N . LEU A 1 177 ? 2.481 3.363 -7.859 1.00 91.88 177 LEU A N 1
ATOM 1469 C CA . LEU A 1 177 ? 3.108 4.135 -8.917 1.00 91.88 177 LEU A CA 1
ATOM 1470 C C . LEU A 1 177 ? 2.107 5.177 -9.447 1.00 91.88 177 LEU A C 1
ATOM 1472 O O . LEU A 1 177 ? 0.898 5.073 -9.240 1.00 91.88 177 LEU A O 1
ATOM 1476 N N . LYS A 1 178 ? 2.609 6.213 -10.128 1.00 87.50 178 LYS A N 1
ATOM 1477 C CA . LYS A 1 178 ? 1.766 7.204 -10.817 1.00 87.50 178 LYS A CA 1
ATOM 1478 C C . LYS A 1 178 ? 0.870 6.542 -11.875 1.00 87.50 178 LYS A C 1
ATOM 1480 O O . LYS A 1 178 ? 1.151 5.432 -12.317 1.00 87.50 178 LYS A O 1
ATOM 1485 N N . GLU A 1 179 ? -0.158 7.273 -12.311 1.00 82.94 179 GLU A N 1
ATOM 1486 C CA . GLU A 1 179 ? -1.107 6.842 -13.355 1.00 82.94 179 GLU A CA 1
ATOM 1487 C C . GLU A 1 179 ? -1.889 5.570 -12.997 1.00 82.94 179 GLU A C 1
ATOM 1489 O O . GLU A 1 179 ? -2.147 4.722 -13.848 1.00 82.94 179 GLU A O 1
ATOM 1494 N N . GLU A 1 180 ? -2.283 5.437 -11.726 1.00 88.56 180 GLU A N 1
ATOM 1495 C CA . GLU A 1 180 ? -3.142 4.337 -11.269 1.00 88.56 180 GLU A CA 1
ATOM 1496 C C . GLU A 1 180 ? -2.511 2.946 -11.513 1.00 88.56 180 GLU A C 1
ATOM 1498 O O . GLU A 1 180 ? -3.176 1.982 -11.915 1.00 88.56 180 GLU A O 1
ATOM 1503 N N . LEU A 1 181 ? -1.201 2.840 -11.275 1.00 94.62 181 LEU A N 1
ATOM 1504 C CA . LEU A 1 181 ? -0.425 1.611 -11.413 1.00 94.62 181 LEU A CA 1
ATOM 1505 C C . LEU A 1 181 ? 0.085 1.120 -10.056 1.00 94.62 181 LEU A C 1
ATOM 1507 O O . LEU A 1 181 ? 0.409 1.897 -9.158 1.00 94.62 181 LEU A O 1
ATOM 1511 N N . PHE A 1 182 ? 0.218 -0.195 -9.942 1.00 96.94 182 PHE A N 1
ATOM 1512 C CA . PHE A 1 182 ? 0.851 -0.869 -8.820 1.00 96.94 182 PHE A CA 1
ATOM 1513 C C . PHE A 1 182 ? 1.989 -1.750 -9.315 1.00 96.94 182 PHE A C 1
ATOM 1515 O O . PHE A 1 182 ? 1.922 -2.334 -10.397 1.00 96.94 182 PHE A O 1
ATOM 1522 N N . ILE A 1 183 ? 3.016 -1.885 -8.488 1.00 98.06 183 ILE A N 1
ATOM 1523 C CA . ILE A 1 183 ? 4.040 -2.912 -8.640 1.00 98.06 183 ILE A CA 1
ATOM 1524 C C . ILE A 1 183 ? 3.824 -3.920 -7.529 1.00 98.06 183 ILE A C 1
ATOM 1526 O O . ILE A 1 183 ? 3.799 -3.573 -6.347 1.00 98.06 183 ILE A O 1
ATOM 1530 N N . LEU A 1 184 ? 3.625 -5.162 -7.940 1.00 98.19 184 LEU A N 1
ATOM 1531 C CA . LEU A 1 184 ? 3.433 -6.296 -7.059 1.00 98.19 184 LEU A CA 1
ATOM 1532 C C . LEU A 1 184 ? 4.763 -7.027 -6.962 1.00 98.19 184 LEU A C 1
ATOM 1534 O O . LEU A 1 184 ? 5.358 -7.321 -7.996 1.00 98.19 184 LEU A O 1
ATOM 1538 N N . GLN A 1 185 ? 5.203 -7.343 -5.751 1.00 98.06 185 GLN A N 1
ATOM 1539 C CA . GLN A 1 185 ? 6.370 -8.182 -5.517 1.00 98.06 185 GLN A CA 1
ATOM 1540 C C . GLN A 1 185 ? 5.930 -9.550 -5.002 1.00 98.06 185 GLN A C 1
ATOM 1542 O O . GLN A 1 185 ? 5.102 -9.643 -4.091 1.00 98.06 185 GLN A O 1
ATOM 1547 N N . LYS A 1 186 ? 6.494 -10.606 -5.582 1.00 97.12 186 LYS A N 1
ATOM 1548 C CA . LYS A 1 186 ? 6.291 -11.988 -5.162 1.00 97.12 186 LYS A CA 1
ATOM 1549 C C . LYS A 1 186 ? 7.539 -12.816 -5.447 1.00 97.12 186 LYS A C 1
ATOM 1551 O O . LYS A 1 186 ? 8.041 -12.802 -6.568 1.00 97.12 186 LYS A O 1
ATOM 1556 N N . ASP A 1 187 ? 8.026 -13.528 -4.437 1.00 95.25 187 ASP A N 1
ATOM 1557 C CA . ASP A 1 187 ? 9.159 -14.457 -4.518 1.00 95.25 187 ASP A CA 1
ATOM 1558 C C . ASP A 1 187 ? 10.428 -13.801 -5.109 1.00 95.25 187 ASP A C 1
ATOM 1560 O O . ASP A 1 187 ? 11.168 -14.394 -5.892 1.00 95.25 187 ASP A O 1
ATOM 1564 N N . GLY A 1 188 ? 10.669 -12.535 -4.745 1.00 95.56 188 GLY A N 1
ATOM 1565 C CA . GLY A 1 188 ? 11.817 -11.744 -5.208 1.00 95.56 188 GLY A CA 1
ATOM 1566 C C . GLY A 1 188 ? 11.693 -11.176 -6.628 1.00 95.56 188 GLY A C 1
ATOM 1567 O O . GLY A 1 188 ? 12.623 -10.526 -7.102 1.00 95.56 188 GLY A O 1
ATOM 1568 N N . LEU A 1 189 ? 10.557 -11.390 -7.295 1.00 98.19 189 LEU A N 1
ATOM 1569 C CA . LEU A 1 189 ? 10.251 -10.867 -8.624 1.00 98.19 189 LEU A CA 1
ATOM 1570 C C . LEU A 1 189 ? 9.101 -9.862 -8.562 1.00 98.19 189 LEU A C 1
ATOM 1572 O O . LEU A 1 189 ? 8.265 -9.891 -7.661 1.00 98.19 189 LEU A O 1
ATOM 1576 N N . GLU A 1 190 ? 9.052 -8.974 -9.543 1.00 98.56 190 GLU A N 1
ATOM 1577 C CA . GLU A 1 190 ? 8.079 -7.900 -9.654 1.00 98.56 190 GLU A CA 1
ATOM 1578 C C . GLU A 1 190 ? 7.239 -8.023 -10.929 1.00 98.56 190 GLU A C 1
ATOM 1580 O O . GLU A 1 190 ? 7.719 -8.449 -11.987 1.00 98.56 190 GLU A O 1
ATOM 1585 N N . ALA A 1 191 ? 5.978 -7.606 -10.820 1.00 98.31 191 ALA A N 1
ATOM 1586 C CA . ALA A 1 191 ? 5.039 -7.472 -11.924 1.00 98.31 191 ALA A CA 1
ATOM 1587 C C . ALA A 1 191 ? 4.314 -6.124 -11.864 1.00 98.31 191 ALA A C 1
ATOM 1589 O O . ALA A 1 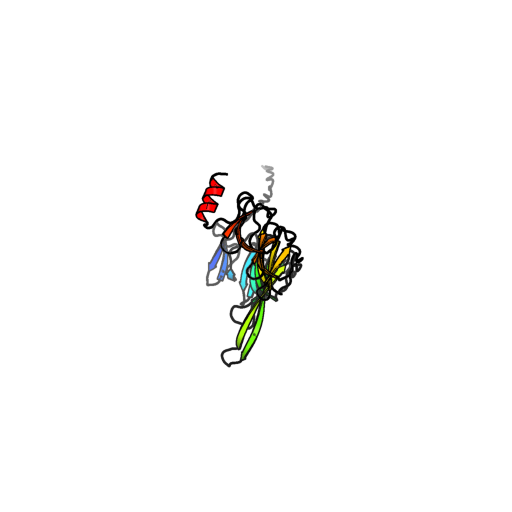191 ? 3.965 -5.632 -10.787 1.00 98.31 191 ALA A O 1
ATOM 1590 N N . LEU A 1 192 ? 4.045 -5.543 -13.033 1.00 98.38 192 LEU A N 1
ATOM 1591 C CA . LEU A 1 192 ? 3.218 -4.349 -13.155 1.00 98.38 192 LEU A CA 1
ATOM 1592 C C . LEU A 1 192 ? 1.740 -4.745 -13.152 1.00 98.38 192 LEU A C 1
ATOM 1594 O O . LEU A 1 192 ? 1.333 -5.695 -13.818 1.00 98.38 192 LEU A O 1
ATOM 1598 N N . CYS A 1 193 ? 0.920 -3.981 -12.448 1.00 97.38 193 CYS A N 1
ATOM 1599 C CA . CYS A 1 193 ? -0.516 -4.175 -12.324 1.00 97.38 193 CYS A CA 1
ATOM 1600 C C . CYS A 1 193 ? -1.229 -2.827 -12.465 1.00 97.38 193 CYS A C 1
ATOM 1602 O O . CYS A 1 193 ? -0.689 -1.792 -12.082 1.00 97.38 193 CYS A O 1
ATOM 1604 N N . ASN A 1 194 ? -2.450 -2.818 -12.994 1.00 94.38 194 ASN A N 1
ATOM 1605 C CA . ASN A 1 194 ? -3.285 -1.617 -12.951 1.00 94.38 194 ASN A CA 1
ATOM 1606 C C . ASN A 1 194 ? -4.069 -1.511 -11.632 1.00 94.38 194 ASN A C 1
ATOM 1608 O O . ASN A 1 194 ? -4.165 -2.469 -10.863 1.00 94.38 194 ASN A O 1
ATOM 1612 N N . TYR A 1 195 ? -4.701 -0.363 -11.397 1.00 91.31 195 TYR A N 1
ATOM 1613 C CA . TYR A 1 195 ? -5.500 -0.107 -10.195 1.00 91.31 195 TYR A CA 1
ATOM 1614 C C . TYR A 1 195 ? -6.742 -0.984 -10.020 1.00 91.31 195 TYR A C 1
ATOM 1616 O O . TYR A 1 195 ? -7.366 -0.951 -8.964 1.00 91.31 195 TYR A O 1
ATOM 1624 N N . LYS A 1 196 ? -7.125 -1.757 -11.041 1.00 91.81 196 LYS A N 1
ATOM 1625 C CA . LYS A 1 196 ? -8.220 -2.733 -10.962 1.00 91.81 196 LYS A CA 1
ATOM 1626 C C . LYS A 1 196 ? -7.726 -4.127 -10.569 1.00 91.81 196 LYS A C 1
ATOM 1628 O O . LYS A 1 196 ? -8.498 -5.073 -10.663 1.00 91.81 196 LYS A O 1
ATOM 1633 N N . GLY A 1 197 ? -6.452 -4.265 -10.194 1.00 91.75 197 GLY A N 1
ATOM 1634 C CA . GLY A 1 197 ? -5.857 -5.545 -9.806 1.00 91.75 197 GLY A CA 1
ATOM 1635 C C . GLY A 1 197 ? -5.497 -6.447 -10.987 1.00 91.75 197 GLY A C 1
ATOM 1636 O O . GLY A 1 197 ? -5.120 -7.599 -10.793 1.00 91.75 197 GLY A O 1
ATOM 1637 N N . LYS A 1 198 ? -5.596 -5.954 -12.231 1.00 94.56 198 LYS A N 1
ATOM 1638 C CA . LYS A 1 198 ? -5.201 -6.734 -13.406 1.00 94.56 198 LYS A CA 1
ATOM 1639 C C . LYS A 1 198 ? -3.693 -6.623 -13.619 1.00 94.56 198 LYS A C 1
ATOM 1641 O O . LYS A 1 198 ? -3.195 -5.539 -13.936 1.00 94.56 198 LYS A O 1
ATOM 1646 N N . ALA A 1 199 ? -3.007 -7.761 -13.553 1.00 95.38 199 ALA A N 1
ATOM 1647 C CA . ALA A 1 199 ? -1.617 -7.885 -13.976 1.00 95.38 199 ALA A CA 1
ATOM 1648 C C . ALA A 1 199 ? -1.451 -7.474 -15.453 1.00 95.38 199 ALA A C 1
ATOM 1650 O O . ALA A 1 199 ? -2.215 -7.885 -16.332 1.00 95.38 199 ALA A O 1
ATOM 1651 N N . LEU A 1 200 ? -0.461 -6.624 -15.706 1.00 98.00 200 LEU A N 1
ATOM 1652 C CA . LEU A 1 200 ? -0.068 -6.114 -17.021 1.00 98.00 200 LEU A CA 1
ATOM 1653 C C . LEU A 1 200 ? 1.217 -6.779 -17.526 1.00 98.00 200 LEU A C 1
ATOM 1655 O O . LEU A 1 200 ? 1.476 -6.774 -18.727 1.00 98.00 200 LEU A O 1
ATOM 1659 N N . THR A 1 201 ? 2.003 -7.357 -16.619 1.00 98.31 201 THR A N 1
ATOM 1660 C CA . THR A 1 201 ? 3.169 -8.191 -16.921 1.00 98.31 201 THR A CA 1
ATOM 1661 C C . THR A 1 201 ? 3.167 -9.426 -16.026 1.00 98.31 201 THR A C 1
ATOM 1663 O O . THR A 1 201 ? 2.502 -9.448 -14.990 1.00 98.31 201 THR A O 1
ATOM 1666 N N . ASP A 1 202 ? 3.963 -10.427 -16.391 1.00 97.88 202 ASP A N 1
ATOM 1667 C CA . ASP A 1 202 ? 4.284 -11.545 -15.504 1.00 97.88 202 ASP A CA 1
ATOM 1668 C C . ASP A 1 202 ? 5.304 -11.125 -14.428 1.00 97.88 202 ASP A C 1
ATOM 1670 O O . ASP A 1 202 ? 5.976 -10.094 -14.557 1.00 97.88 202 ASP A O 1
ATOM 1674 N N . PHE A 1 203 ? 5.451 -11.946 -13.383 1.00 97.75 203 PHE A N 1
ATOM 1675 C CA . PHE A 1 203 ? 6.485 -11.810 -12.349 1.00 97.75 203 PHE A CA 1
ATOM 1676 C C . PHE A 1 203 ? 7.833 -12.288 -12.889 1.00 97.75 203 PHE A C 1
ATOM 1678 O O . PHE A 1 203 ? 8.278 -13.393 -12.598 1.00 97.75 203 PHE A O 1
ATOM 1685 N N . ILE A 1 204 ? 8.455 -11.480 -13.745 1.00 97.75 204 ILE A N 1
ATOM 1686 C CA . ILE A 1 204 ? 9.714 -11.830 -14.425 1.00 97.75 204 ILE A CA 1
ATOM 1687 C C . ILE A 1 204 ? 10.809 -10.780 -14.250 1.00 97.75 204 ILE A C 1
ATOM 1689 O O . ILE A 1 204 ? 11.929 -10.990 -14.716 1.00 97.75 204 ILE A O 1
ATOM 1693 N N . TYR A 1 205 ? 10.495 -9.643 -13.633 1.00 98.44 205 TYR A N 1
ATOM 1694 C CA . TYR A 1 205 ? 11.442 -8.553 -13.445 1.00 98.44 205 TYR A CA 1
ATOM 1695 C C . TYR A 1 205 ? 12.037 -8.610 -12.041 1.00 98.44 205 TYR A C 1
ATOM 1697 O O . TYR A 1 205 ? 11.317 -8.821 -11.077 1.00 98.44 205 TYR A O 1
ATOM 1705 N N . PHE A 1 206 ? 13.344 -8.396 -11.908 1.00 97.88 206 PHE A N 1
ATOM 1706 C CA . PHE A 1 206 ? 13.971 -8.177 -10.600 1.00 97.88 206 PHE A CA 1
ATOM 1707 C C . PHE A 1 206 ? 13.641 -6.801 -10.037 1.00 97.88 206 PHE A C 1
ATOM 1709 O O . PHE A 1 206 ? 13.609 -6.625 -8.824 1.00 97.88 206 PHE A O 1
ATOM 1716 N N . SER A 1 207 ? 13.421 -5.824 -10.916 1.00 97.81 207 SER A N 1
ATOM 1717 C CA . SER A 1 207 ? 12.911 -4.524 -10.514 1.00 97.81 207 SER A CA 1
ATOM 1718 C C . SER A 1 207 ? 12.165 -3.828 -11.644 1.00 97.81 207 SER A C 1
ATOM 1720 O O . SER A 1 207 ? 12.517 -3.931 -12.824 1.00 97.81 207 SER A O 1
ATOM 1722 N N . ILE A 1 208 ? 11.139 -3.088 -11.256 1.00 98.38 208 ILE A N 1
ATOM 1723 C CA . ILE A 1 208 ? 10.360 -2.165 -12.063 1.00 98.38 208 ILE A CA 1
ATOM 1724 C C . ILE A 1 208 ? 10.559 -0.781 -11.441 1.00 98.38 208 ILE A C 1
ATOM 1726 O O . ILE A 1 208 ? 10.325 -0.577 -10.249 1.00 98.38 208 ILE A O 1
ATOM 1730 N N . GLY A 1 209 ? 11.049 0.164 -12.240 1.00 96.88 209 GLY A N 1
ATOM 1731 C CA . GLY A 1 209 ? 11.360 1.530 -11.829 1.00 96.88 209 GLY A CA 1
ATOM 1732 C C . GLY A 1 209 ? 10.129 2.429 -11.744 1.00 96.88 209 GLY A C 1
ATOM 1733 O O . GLY A 1 209 ? 8.994 1.967 -11.615 1.00 96.88 209 GLY A O 1
ATOM 1734 N N . ASP A 1 210 ? 10.358 3.737 -11.804 1.00 95.81 210 ASP A N 1
ATOM 1735 C CA . ASP A 1 210 ? 9.275 4.713 -11.810 1.00 95.81 210 ASP A CA 1
ATOM 1736 C C . ASP A 1 210 ? 8.738 4.976 -13.222 1.00 95.81 210 ASP A C 1
ATOM 1738 O O . ASP A 1 210 ? 9.428 4.778 -14.222 1.00 95.81 210 ASP A O 1
ATOM 1742 N N . TYR A 1 211 ? 7.494 5.453 -13.300 1.00 95.44 211 TYR A N 1
ATOM 1743 C CA . TYR A 1 211 ? 6.905 5.945 -14.540 1.00 95.44 211 TYR A CA 1
ATOM 1744 C C . TYR A 1 211 ? 7.434 7.347 -14.844 1.00 95.44 211 TYR A C 1
ATOM 1746 O O . TYR A 1 211 ? 7.039 8.331 -14.209 1.00 95.44 211 TYR A O 1
ATOM 1754 N N . VAL A 1 212 ? 8.342 7.426 -15.814 1.00 95.00 212 VAL A N 1
ATOM 1755 C CA . VAL A 1 212 ? 9.033 8.653 -16.208 1.00 95.00 212 VAL A CA 1
ATOM 1756 C C . VAL A 1 212 ? 8.865 8.854 -17.705 1.00 95.00 212 VAL A C 1
ATOM 1758 O O . VAL A 1 212 ? 9.177 7.987 -18.518 1.00 95.00 212 VAL A O 1
ATOM 1761 N N . GLU A 1 213 ? 8.309 10.009 -18.067 1.00 94.62 213 GLU A N 1
ATOM 1762 C CA . GLU A 1 213 ? 8.038 10.385 -19.452 1.00 94.62 213 GLU A CA 1
ATOM 1763 C C . GLU A 1 213 ? 7.309 9.295 -20.274 1.00 94.62 213 GLU A C 1
ATOM 1765 O O . GLU A 1 213 ? 7.587 9.105 -21.452 1.00 94.62 213 GLU A O 1
ATOM 1770 N N . GLY A 1 214 ? 6.354 8.556 -19.710 1.00 94.06 214 GLY A N 1
ATOM 1771 C CA . GLY A 1 214 ? 5.602 7.557 -20.485 1.00 94.06 214 GLY A CA 1
ATOM 1772 C C . GLY A 1 214 ? 6.232 6.166 -20.567 1.00 94.06 214 GLY A C 1
ATOM 1773 O O . GLY A 1 214 ? 5.628 5.269 -21.159 1.00 94.06 214 GLY A O 1
ATOM 1774 N N . LEU A 1 215 ? 7.412 5.969 -19.978 1.00 96.75 215 LEU A N 1
ATOM 1775 C CA . LEU A 1 215 ? 8.112 4.689 -19.935 1.00 96.75 215 LEU A CA 1
ATOM 1776 C C . LEU A 1 215 ? 8.445 4.300 -18.494 1.00 96.75 215 LEU A C 1
ATOM 1778 O O . LEU A 1 215 ? 8.548 5.144 -17.607 1.00 96.75 215 LEU A O 1
ATOM 1782 N N . ILE A 1 216 ? 8.606 3.000 -18.275 1.00 98.00 216 ILE A N 1
ATOM 1783 C CA . ILE A 1 216 ? 9.002 2.413 -16.999 1.00 98.00 216 ILE A CA 1
ATOM 1784 C C . ILE A 1 216 ? 10.235 1.560 -17.268 1.00 98.00 216 ILE A C 1
ATOM 1786 O O . ILE A 1 216 ? 10.185 0.627 -18.075 1.00 98.00 216 ILE A O 1
ATOM 1790 N N . GLY A 1 217 ? 11.348 1.900 -16.619 1.00 98.06 217 GLY A N 1
ATOM 1791 C CA . GLY A 1 217 ? 12.556 1.083 -16.668 1.00 98.06 217 GLY A CA 1
ATOM 1792 C C . GLY A 1 217 ? 12.309 -0.259 -15.988 1.00 98.06 217 GLY A C 1
ATOM 1793 O O . GLY A 1 217 ? 11.736 -0.307 -14.903 1.00 98.06 217 GLY A O 1
ATOM 1794 N N . VAL A 1 218 ? 12.730 -1.351 -16.615 1.00 98.56 218 VAL A N 1
ATOM 1795 C CA . VAL A 1 218 ? 12.611 -2.699 -16.050 1.00 98.56 218 VAL A CA 1
ATOM 1796 C C . VAL A 1 218 ? 13.943 -3.416 -16.104 1.00 98.56 218 VAL A C 1
ATOM 1798 O O . VAL A 1 218 ? 14.689 -3.272 -17.075 1.00 98.56 218 VAL A O 1
ATOM 1801 N N . ARG A 1 219 ? 14.229 -4.220 -15.082 1.00 98.44 219 ARG A N 1
ATOM 1802 C CA . ARG A 1 219 ? 15.396 -5.099 -15.025 1.00 98.44 219 ARG A CA 1
ATOM 1803 C C . ARG A 1 219 ? 14.939 -6.548 -15.016 1.00 98.44 219 ARG A C 1
ATOM 1805 O O . ARG A 1 219 ? 14.185 -6.957 -14.139 1.00 98.44 219 ARG A O 1
ATOM 1812 N N . LYS A 1 220 ? 15.411 -7.329 -15.984 1.00 98.06 220 LYS A N 1
ATOM 1813 C CA . LYS A 1 220 ? 15.263 -8.787 -16.023 1.00 98.06 220 LYS A CA 1
ATOM 1814 C C . LYS A 1 220 ? 16.663 -9.376 -16.048 1.00 98.06 220 LYS A C 1
ATOM 1816 O O . LYS A 1 220 ? 17.453 -9.033 -16.927 1.00 98.06 220 LYS A O 1
ATOM 1821 N N . GLU A 1 221 ? 16.967 -10.235 -15.081 1.00 94.81 221 GLU A N 1
ATOM 1822 C CA . GLU A 1 221 ? 18.330 -10.728 -14.877 1.00 94.81 221 GLU A CA 1
ATOM 1823 C C . GLU A 1 221 ? 19.322 -9.554 -14.725 1.00 94.81 221 GLU A C 1
ATOM 1825 O O . GLU A 1 221 ? 19.069 -8.583 -14.005 1.00 94.81 221 GLU A O 1
ATOM 1830 N N . ASN A 1 222 ? 20.441 -9.600 -15.443 1.00 94.31 222 ASN A N 1
ATOM 1831 C CA . ASN A 1 222 ? 21.467 -8.562 -15.402 1.00 94.31 222 ASN A CA 1
ATOM 1832 C C . ASN A 1 222 ? 21.238 -7.442 -16.424 1.00 94.31 222 ASN A C 1
ATOM 1834 O O . ASN A 1 222 ? 22.073 -6.545 -16.527 1.00 94.31 222 ASN A O 1
ATOM 1838 N N . LYS A 1 223 ? 20.118 -7.470 -17.157 1.00 98.19 223 LYS A N 1
ATOM 1839 C CA . LYS A 1 223 ? 19.833 -6.541 -18.250 1.00 98.19 223 LYS A CA 1
ATOM 1840 C C . LYS A 1 223 ? 18.645 -5.638 -17.940 1.00 98.19 223 LYS A C 1
ATOM 1842 O O . LYS A 1 223 ? 17.747 -6.003 -17.183 1.00 98.19 223 LYS A O 1
ATOM 1847 N N . CYS A 1 224 ? 18.616 -4.468 -18.563 1.00 98.12 224 CYS A N 1
ATOM 1848 C CA . CYS A 1 224 ? 17.515 -3.520 -18.482 1.00 98.12 224 CYS A CA 1
ATOM 1849 C C . CYS A 1 224 ? 16.959 -3.147 -19.858 1.00 98.12 224 CYS A C 1
ATOM 1851 O O . CYS A 1 224 ? 17.607 -3.309 -20.897 1.00 98.12 224 CYS A O 1
ATOM 1853 N N . GLY A 1 225 ? 15.718 -2.678 -19.836 1.00 98.50 225 GLY A N 1
ATOM 1854 C CA . GLY A 1 225 ? 14.970 -2.145 -20.967 1.00 98.50 225 GLY A CA 1
ATOM 1855 C C . GLY A 1 225 ? 13.813 -1.295 -20.452 1.00 98.50 225 GLY A C 1
ATOM 1856 O O . GLY A 1 225 ? 13.796 -0.913 -19.280 1.00 98.50 225 GLY A O 1
ATOM 1857 N N . PHE A 1 226 ? 12.831 -1.016 -21.306 1.00 98.75 226 PHE A N 1
ATOM 1858 C CA . PHE A 1 226 ? 11.703 -0.160 -20.941 1.00 98.75 226 PHE A CA 1
ATOM 1859 C C . PHE A 1 226 ? 10.376 -0.717 -21.449 1.00 98.75 226 PHE A C 1
ATOM 1861 O O . PHE A 1 226 ? 10.246 -1.109 -22.614 1.00 98.75 226 PHE A O 1
ATOM 1868 N N . ILE A 1 227 ? 9.373 -0.698 -20.575 1.00 98.50 227 ILE A N 1
ATOM 1869 C CA . ILE A 1 227 ? 7.976 -0.997 -20.899 1.00 98.50 227 ILE A CA 1
ATOM 1870 C C . ILE A 1 227 ? 7.145 0.288 -20.873 1.00 98.50 227 ILE A C 1
ATOM 1872 O O . ILE A 1 227 ? 7.534 1.283 -20.263 1.00 98.50 227 ILE A O 1
ATOM 1876 N N . ASN A 1 228 ? 5.985 0.276 -21.522 1.00 97.00 228 ASN A N 1
ATOM 1877 C CA . ASN A 1 228 ? 4.969 1.304 -21.318 1.00 97.00 228 ASN A CA 1
ATOM 1878 C C . ASN A 1 228 ? 4.046 0.951 -20.135 1.00 97.00 228 ASN A C 1
ATOM 1880 O O . ASN A 1 228 ? 4.111 -0.138 -19.565 1.00 97.00 228 ASN A O 1
ATOM 1884 N N . GLN A 1 229 ? 3.122 1.856 -19.813 1.00 96.19 229 GLN A N 1
ATOM 1885 C CA . GLN A 1 229 ? 2.104 1.674 -18.767 1.00 96.19 229 GLN A CA 1
ATOM 1886 C C . GLN A 1 229 ? 1.131 0.500 -19.010 1.00 96.19 229 GLN A C 1
ATOM 1888 O O . GLN A 1 229 ? 0.392 0.133 -18.109 1.00 96.19 229 GLN A O 1
ATOM 1893 N N . GLN A 1 230 ? 1.094 -0.085 -20.215 1.00 96.50 230 GLN A N 1
ATOM 1894 C CA . GLN A 1 230 ? 0.327 -1.300 -20.520 1.00 96.50 230 GLN A CA 1
ATOM 1895 C C . GLN A 1 230 ? 1.159 -2.582 -20.351 1.00 96.50 230 GLN A C 1
ATOM 1897 O O . GLN A 1 230 ? 0.686 -3.655 -20.713 1.00 96.50 230 GLN A O 1
ATOM 1902 N N . GLY A 1 231 ? 2.397 -2.486 -19.852 1.00 97.12 231 GLY A N 1
ATOM 1903 C CA . GLY A 1 231 ? 3.305 -3.626 -19.721 1.00 97.12 231 GLY A CA 1
ATOM 1904 C C . GLY A 1 231 ? 3.978 -4.049 -21.029 1.00 97.12 231 GLY A C 1
ATOM 1905 O O . GLY A 1 231 ? 4.730 -5.021 -21.055 1.00 97.12 231 GLY A O 1
ATOM 1906 N N . LYS A 1 232 ? 3.747 -3.331 -22.136 1.00 98.06 232 LYS A N 1
ATOM 1907 C CA . LYS A 1 232 ? 4.351 -3.659 -23.430 1.00 98.06 232 LYS A CA 1
ATOM 1908 C C . LYS A 1 232 ? 5.797 -3.186 -23.459 1.00 98.06 232 LYS A C 1
ATOM 1910 O O . LYS A 1 232 ? 6.061 -2.003 -23.262 1.00 98.06 232 LYS A O 1
ATOM 1915 N N . VAL A 1 233 ? 6.711 -4.090 -23.798 1.00 98.38 233 VAL A N 1
ATOM 1916 C CA . VAL A 1 233 ? 8.115 -3.763 -24.075 1.00 98.38 233 VAL A CA 1
ATOM 1917 C C . VAL A 1 233 ? 8.192 -2.798 -25.259 1.00 98.38 233 VAL A C 1
ATOM 1919 O O . VAL A 1 233 ? 7.778 -3.134 -26.369 1.00 98.38 233 VAL A O 1
ATOM 1922 N N . ILE A 1 234 ? 8.704 -1.594 -25.004 1.00 98.44 234 ILE A N 1
ATOM 1923 C CA . ILE A 1 234 ? 8.987 -0.576 -26.025 1.00 98.44 234 ILE A CA 1
ATOM 1924 C C . ILE A 1 234 ? 10.456 -0.650 -26.422 1.00 98.44 234 ILE A C 1
ATOM 1926 O O . ILE A 1 234 ? 10.778 -0.649 -27.606 1.00 98.44 234 ILE A O 1
ATOM 1930 N N . ILE A 1 235 ? 11.335 -0.781 -25.428 1.00 98.44 235 ILE A N 1
ATOM 1931 C CA . ILE A 1 235 ? 12.773 -0.930 -25.617 1.00 98.44 235 ILE A CA 1
ATOM 1932 C C . ILE A 1 235 ? 13.171 -2.291 -25.032 1.00 98.44 235 ILE A C 1
ATOM 1934 O O . ILE A 1 235 ? 12.969 -2.503 -23.830 1.00 98.44 235 ILE A O 1
ATOM 1938 N N . PRO A 1 236 ? 13.704 -3.223 -25.847 1.00 98.19 236 PRO A N 1
ATOM 1939 C CA . PRO A 1 236 ? 14.065 -4.563 -25.396 1.00 98.19 236 PRO A CA 1
ATOM 1940 C C . PRO A 1 236 ? 14.999 -4.566 -24.187 1.00 98.19 236 PRO A C 1
ATOM 1942 O O . PRO A 1 236 ? 15.854 -3.694 -24.038 1.00 98.19 236 PRO A O 1
ATOM 1945 N N . VAL A 1 237 ? 14.855 -5.588 -23.344 1.00 98.25 237 VAL A N 1
ATOM 1946 C CA . VAL A 1 237 ? 15.728 -5.797 -22.187 1.00 98.25 237 VAL A CA 1
ATOM 1947 C C . VAL A 1 237 ? 17.059 -6.382 -22.661 1.00 98.25 237 VAL A C 1
ATOM 1949 O O . VAL A 1 237 ? 17.191 -7.594 -22.804 1.00 98.25 237 VAL A O 1
ATOM 1952 N N . GLN A 1 238 ? 18.018 -5.511 -22.975 1.00 97.69 238 GLN A N 1
ATOM 1953 C CA . GLN A 1 238 ? 19.293 -5.888 -23.608 1.00 97.69 238 GLN A CA 1
ATOM 1954 C C . GLN A 1 238 ? 20.514 -5.097 -23.110 1.00 97.69 238 GLN A C 1
ATOM 1956 O O . GLN A 1 238 ? 21.650 -5.515 -23.344 1.00 97.69 238 GLN A O 1
ATOM 1961 N N . TYR A 1 239 ? 20.295 -3.979 -22.417 1.00 98.12 239 TYR A N 1
ATOM 1962 C CA . TYR A 1 239 ? 21.356 -3.092 -21.935 1.00 98.12 239 TYR A CA 1
ATOM 1963 C C . TYR A 1 239 ? 21.861 -3.552 -20.566 1.00 98.12 239 TYR A C 1
ATOM 1965 O O . TYR A 1 239 ? 21.091 -4.104 -19.788 1.00 98.12 239 TYR A O 1
ATOM 1973 N N . ASP A 1 240 ? 23.135 -3.339 -20.252 1.00 97.44 240 ASP A N 1
ATOM 1974 C CA . ASP A 1 240 ? 23.703 -3.666 -18.934 1.00 97.44 240 ASP A CA 1
ATOM 1975 C C . ASP A 1 240 ? 23.166 -2.719 -17.845 1.00 97.44 240 ASP A C 1
ATOM 1977 O O . ASP A 1 240 ? 22.825 -3.129 -16.726 1.00 97.44 240 ASP A O 1
ATOM 1981 N N . TYR A 1 241 ? 23.031 -1.442 -18.200 1.00 96.88 241 TYR A N 1
ATOM 1982 C CA . TYR A 1 241 ? 22.474 -0.392 -17.360 1.00 96.88 241 TYR A CA 1
ATOM 1983 C C . TYR A 1 241 ? 21.676 0.621 -18.189 1.00 96.88 241 TYR A C 1
ATOM 1985 O O . TYR A 1 241 ? 21.958 0.833 -19.368 1.00 96.88 241 TYR A O 1
ATOM 1993 N N . CYS A 1 242 ? 20.664 1.215 -17.557 1.00 97.12 242 CYS A N 1
ATOM 1994 C CA . CYS A 1 242 ? 19.742 2.174 -18.146 1.00 97.12 242 CYS A CA 1
ATOM 1995 C C . CYS A 1 242 ? 19.468 3.254 -17.103 1.00 97.12 242 CYS A C 1
ATOM 1997 O O . CYS A 1 242 ? 19.003 2.936 -16.006 1.00 97.12 242 CYS A O 1
ATOM 1999 N N . GLU A 1 243 ? 19.721 4.511 -17.442 1.00 96.81 243 GLU A N 1
ATOM 2000 C CA . GLU A 1 243 ? 19.217 5.644 -16.671 1.00 96.81 243 GLU A CA 1
ATOM 2001 C C . GLU A 1 243 ? 17.739 5.895 -16.992 1.00 96.81 243 GLU A C 1
ATOM 2003 O O . GLU A 1 243 ? 17.234 5.509 -18.052 1.00 96.81 243 GLU A O 1
ATOM 2008 N N . ASN A 1 244 ? 17.031 6.574 -16.089 1.00 95.50 244 ASN A N 1
ATOM 2009 C CA . ASN A 1 244 ? 15.686 7.057 -16.391 1.00 95.50 244 ASN A CA 1
ATOM 2010 C C . ASN A 1 244 ? 15.720 8.031 -17.576 1.00 95.50 244 ASN A C 1
ATOM 2012 O O . ASN A 1 244 ? 16.726 8.690 -17.831 1.00 95.50 244 ASN A O 1
ATOM 2016 N N . PHE A 1 245 ? 14.599 8.131 -18.288 1.00 96.31 245 PHE A N 1
ATOM 2017 C CA . PHE A 1 245 ? 14.464 9.129 -19.340 1.00 96.31 245 PHE A CA 1
ATOM 2018 C C . PHE A 1 245 ? 14.470 10.544 -18.757 1.00 96.31 245 PHE A C 1
ATOM 2020 O O . PHE A 1 245 ? 13.753 10.827 -17.798 1.00 96.31 245 PHE A O 1
ATOM 2027 N N . GLU A 1 246 ? 15.239 11.432 -19.379 1.00 95.44 246 GLU A N 1
ATOM 2028 C CA . GLU A 1 246 ? 15.235 12.866 -19.112 1.00 95.44 246 GLU A CA 1
ATOM 2029 C C . GLU A 1 246 ? 15.294 13.612 -20.449 1.00 95.44 246 GLU A C 1
ATOM 2031 O O . GLU A 1 246 ? 16.171 13.360 -21.274 1.00 95.44 246 GLU A O 1
ATOM 2036 N N . LYS A 1 247 ? 14.349 14.531 -20.683 1.00 94.94 247 LYS A N 1
ATOM 2037 C CA . LYS A 1 247 ? 14.259 15.334 -21.917 1.00 94.94 247 LYS A CA 1
ATOM 2038 C C . LYS A 1 247 ? 14.201 14.463 -23.179 1.00 94.94 247 LYS A C 1
ATOM 2040 O O . LYS A 1 247 ? 14.767 14.801 -24.216 1.00 94.94 247 LYS A O 1
ATOM 2045 N N . GLY A 1 248 ? 13.493 13.337 -23.101 1.00 96.44 248 GLY A N 1
ATOM 2046 C CA . GLY A 1 248 ? 13.280 12.429 -24.226 1.00 96.44 248 GLY A CA 1
ATOM 2047 C C . GLY A 1 248 ? 14.454 11.519 -24.591 1.00 96.44 248 GLY A C 1
ATOM 2048 O O . GLY A 1 248 ? 14.354 10.805 -25.592 1.00 96.44 248 GLY A O 1
ATOM 2049 N N . ILE A 1 249 ? 15.523 11.494 -23.791 1.00 96.88 249 ILE A N 1
ATOM 2050 C CA . ILE A 1 249 ? 16.675 10.606 -23.985 1.00 96.88 249 ILE A CA 1
ATOM 2051 C C . ILE A 1 249 ? 16.981 9.787 -22.729 1.00 96.88 249 ILE A C 1
ATOM 2053 O O . ILE A 1 249 ? 16.610 10.173 -21.625 1.00 96.88 249 ILE A O 1
ATOM 2057 N N . SER A 1 250 ? 17.667 8.660 -22.898 1.00 97.75 250 SER A N 1
ATOM 2058 C CA . SER A 1 250 ? 18.207 7.849 -21.802 1.00 97.75 250 SER A CA 1
ATOM 2059 C C . SER A 1 250 ? 19.640 7.434 -22.129 1.00 97.75 250 SER A C 1
ATOM 2061 O O . SER A 1 250 ? 19.954 7.096 -23.278 1.00 97.75 250 SER A O 1
ATOM 2063 N N . ILE A 1 251 ? 20.513 7.477 -21.120 1.00 97.88 251 ILE A N 1
ATOM 2064 C CA . ILE A 1 251 ? 21.865 6.928 -21.202 1.00 97.88 251 ILE A CA 1
ATOM 2065 C C . ILE A 1 251 ? 21.789 5.442 -20.858 1.00 97.88 251 ILE A C 1
ATOM 2067 O O . ILE A 1 251 ? 21.268 5.047 -19.814 1.00 97.88 251 ILE A O 1
ATOM 2071 N N . VAL A 1 252 ? 22.335 4.616 -21.739 1.00 98.12 252 VAL A N 1
ATOM 2072 C CA . VAL A 1 252 ? 22.381 3.163 -21.588 1.00 98.12 252 VAL A CA 1
ATOM 2073 C C . VAL A 1 252 ? 23.801 2.654 -21.760 1.00 98.12 252 VAL A C 1
ATOM 2075 O O . VAL A 1 252 ? 24.614 3.290 -22.433 1.00 98.12 252 VAL A O 1
ATOM 2078 N N . THR A 1 253 ? 24.100 1.492 -21.184 1.00 97.56 253 THR A N 1
ATOM 2079 C CA . THR A 1 253 ? 25.400 0.841 -21.359 1.00 97.56 253 THR A CA 1
ATOM 2080 C C . THR A 1 253 ? 25.287 -0.528 -22.015 1.00 97.56 253 THR A C 1
ATOM 2082 O O . THR A 1 253 ? 24.350 -1.289 -21.765 1.00 97.56 253 THR A O 1
ATOM 2085 N N . ILE A 1 254 ? 26.253 -0.833 -22.881 1.00 95.44 254 ILE A N 1
ATOM 2086 C CA . ILE A 1 254 ? 26.443 -2.147 -23.503 1.00 95.44 254 ILE A CA 1
ATOM 2087 C C . ILE A 1 254 ? 27.937 -2.446 -23.496 1.00 95.44 254 ILE A C 1
ATOM 2089 O O . ILE A 1 254 ? 28.720 -1.666 -24.034 1.00 95.44 254 ILE A O 1
ATOM 2093 N N . ASN A 1 255 ? 28.342 -3.576 -22.916 1.00 92.19 255 ASN A N 1
ATOM 2094 C CA . ASN A 1 255 ? 29.735 -4.029 -22.874 1.00 92.19 255 ASN A CA 1
ATOM 2095 C C . ASN A 1 255 ? 30.695 -2.930 -22.372 1.00 92.19 255 ASN A C 1
ATOM 2097 O O . ASN A 1 255 ? 31.734 -2.675 -22.981 1.00 92.19 255 ASN A O 1
ATOM 2101 N N . ASN A 1 256 ? 30.324 -2.262 -21.272 1.00 91.31 256 ASN A N 1
ATOM 2102 C CA . ASN A 1 256 ? 31.059 -1.148 -20.648 1.00 91.31 256 ASN A CA 1
ATOM 2103 C C . ASN A 1 256 ? 31.214 0.124 -21.498 1.00 91.31 256 ASN A C 1
ATOM 2105 O O . ASN A 1 256 ? 32.017 0.987 -21.152 1.00 91.31 256 ASN A O 1
ATOM 2109 N N . LYS A 1 257 ? 30.446 0.275 -22.579 1.00 96.75 257 LYS A N 1
ATOM 2110 C CA . LYS A 1 257 ? 30.373 1.523 -23.341 1.00 96.75 257 LYS A CA 1
ATOM 2111 C C . LYS A 1 257 ? 29.033 2.201 -23.147 1.00 96.75 257 LYS A C 1
ATOM 2113 O O . LYS A 1 257 ? 28.005 1.534 -23.055 1.00 96.75 257 LYS A O 1
ATOM 2118 N N . PHE A 1 258 ? 29.051 3.523 -23.124 1.00 97.94 258 PHE A N 1
ATOM 2119 C CA . PHE A 1 258 ? 27.877 4.363 -22.977 1.00 97.94 258 PHE A CA 1
ATOM 2120 C C . PHE A 1 258 ? 27.275 4.692 -24.344 1.00 97.94 258 PHE A C 1
ATOM 2122 O O . PHE A 1 258 ? 27.965 4.836 -25.352 1.00 97.94 258 PHE A O 1
ATOM 2129 N N . SER A 1 259 ? 25.957 4.809 -24.389 1.00 97.81 259 SER A N 1
ATOM 2130 C CA . SER A 1 259 ? 25.192 5.220 -25.562 1.00 97.81 259 SER A CA 1
ATOM 2131 C C . SER A 1 259 ? 23.993 6.050 -25.126 1.00 97.81 259 SER A C 1
ATOM 2133 O O . SER A 1 259 ? 23.517 5.916 -24.003 1.00 97.81 259 SER A O 1
ATOM 2135 N N . VAL A 1 260 ? 23.481 6.885 -26.026 1.00 97.94 260 VAL A N 1
ATOM 2136 C CA . VAL A 1 260 ? 22.253 7.658 -25.807 1.00 97.94 260 VAL A CA 1
ATOM 2137 C C . VAL A 1 260 ? 21.190 7.141 -26.755 1.00 97.94 260 VAL A C 1
ATOM 2139 O O . VAL A 1 260 ? 21.429 7.070 -27.964 1.00 97.94 260 VAL A O 1
ATOM 2142 N N . ILE A 1 261 ? 20.019 6.811 -26.222 1.00 98.12 261 ILE A N 1
ATOM 2143 C CA . ILE A 1 261 ? 18.858 6.378 -27.000 1.00 98.12 261 ILE A CA 1
ATOM 2144 C C . ILE A 1 261 ? 17.687 7.341 -26.821 1.00 98.12 261 ILE A C 1
ATOM 2146 O O . ILE A 1 261 ? 17.538 7.962 -25.769 1.00 98.12 261 ILE A O 1
ATOM 2150 N N . ASP A 1 262 ? 16.848 7.450 -27.848 1.00 97.50 262 ASP A N 1
ATOM 2151 C CA . ASP A 1 262 ? 15.534 8.078 -27.739 1.00 97.50 262 ASP A CA 1
ATOM 2152 C C . ASP A 1 262 ? 14.493 7.117 -27.131 1.00 97.50 262 ASP A C 1
ATOM 2154 O O . ASP A 1 262 ? 14.763 5.949 -26.836 1.00 97.50 262 ASP A O 1
ATOM 2158 N N . LYS A 1 263 ? 13.259 7.603 -26.967 1.00 97.38 263 LYS A N 1
ATOM 2159 C CA . LYS A 1 263 ? 12.143 6.848 -26.365 1.00 97.38 263 LYS A CA 1
ATOM 2160 C C . LYS A 1 263 ? 11.679 5.643 -27.182 1.00 97.38 263 LYS A C 1
ATOM 2162 O O . LYS A 1 263 ? 10.935 4.820 -26.657 1.00 97.38 263 LYS A O 1
ATOM 2167 N N . MET A 1 264 ? 12.081 5.539 -28.448 1.00 97.06 264 MET A N 1
ATOM 2168 C CA . MET A 1 264 ? 11.822 4.386 -29.315 1.00 97.06 264 MET A CA 1
ATOM 2169 C C . MET A 1 264 ? 13.020 3.421 -29.349 1.00 97.06 264 MET A C 1
ATOM 2171 O O . MET A 1 264 ? 12.998 2.440 -30.090 1.00 97.06 264 MET A O 1
ATOM 2175 N N . GLY A 1 265 ? 14.070 3.687 -28.563 1.00 96.81 265 GLY A N 1
ATOM 2176 C CA . GLY A 1 265 ? 15.295 2.892 -28.528 1.00 96.81 265 GLY A CA 1
ATOM 2177 C C . GLY A 1 265 ? 16.247 3.174 -29.690 1.00 96.81 265 GLY A C 1
ATOM 2178 O O . GLY A 1 265 ? 17.206 2.425 -29.891 1.00 96.81 265 GLY A O 1
ATOM 2179 N N . LYS A 1 266 ? 16.014 4.233 -30.477 1.00 97.56 266 LYS A N 1
ATOM 2180 C CA . LYS A 1 266 ? 16.927 4.621 -31.551 1.00 97.56 266 LYS A CA 1
ATOM 2181 C C . LYS A 1 266 ? 18.125 5.336 -30.947 1.00 97.56 266 LYS A C 1
ATOM 2183 O O . LYS A 1 266 ? 17.994 6.304 -30.206 1.00 97.56 266 LYS A O 1
ATOM 2188 N N . TYR A 1 267 ? 19.310 4.882 -31.321 1.00 97.19 267 TYR A N 1
ATOM 2189 C CA . TYR A 1 267 ? 20.552 5.503 -30.890 1.00 97.19 267 TYR A CA 1
ATOM 2190 C C . TYR A 1 267 ? 20.736 6.898 -31.491 1.00 97.19 267 TYR A C 1
ATOM 2192 O O . TYR A 1 267 ? 20.663 7.078 -32.708 1.00 97.19 267 TYR A O 1
ATOM 2200 N N . ILE A 1 268 ? 21.044 7.851 -30.618 1.00 96.94 268 ILE A N 1
ATOM 2201 C CA . ILE A 1 268 ? 21.454 9.222 -30.937 1.00 96.94 268 ILE A CA 1
ATOM 2202 C C . ILE A 1 268 ? 22.985 9.330 -30.893 1.00 96.94 268 ILE A C 1
ATOM 2204 O O . ILE A 1 268 ? 23.580 10.024 -31.716 1.00 96.94 268 ILE A O 1
ATOM 2208 N N . VAL A 1 269 ? 23.610 8.633 -29.938 1.00 96.19 269 VAL A N 1
ATOM 2209 C CA . VAL A 1 269 ? 25.065 8.527 -29.740 1.00 96.19 269 VAL A CA 1
ATOM 2210 C C . VAL A 1 269 ? 25.382 7.077 -29.372 1.00 96.19 269 VAL A C 1
ATOM 2212 O O . VAL A 1 269 ? 24.592 6.446 -28.667 1.00 96.19 269 VAL A O 1
ATOM 2215 N N . LYS A 1 270 ? 26.503 6.534 -29.856 1.00 96.19 270 LYS A N 1
ATOM 2216 C CA . LYS A 1 270 ? 26.906 5.140 -29.629 1.00 96.19 270 LYS A CA 1
ATOM 2217 C C . LYS A 1 270 ? 28.341 5.032 -29.138 1.00 96.19 270 LYS A C 1
ATOM 2219 O O . LYS A 1 270 ? 29.185 5.811 -29.564 1.00 96.19 270 LYS A O 1
ATOM 2224 N N . ASP A 1 271 ? 28.588 3.991 -28.351 1.00 94.94 271 ASP A N 1
ATOM 2225 C CA . ASP A 1 271 ? 29.912 3.431 -28.066 1.00 94.94 271 ASP A CA 1
ATOM 2226 C C . ASP A 1 271 ? 30.949 4.412 -27.490 1.00 94.94 271 ASP A C 1
ATOM 2228 O O . ASP A 1 271 ? 32.135 4.332 -27.814 1.00 94.94 271 ASP A O 1
ATOM 2232 N N . VAL A 1 272 ? 30.511 5.306 -26.604 1.00 96.50 272 VAL A N 1
ATOM 2233 C CA . VAL A 1 272 ? 31.369 6.270 -25.903 1.00 96.50 272 VAL A CA 1
ATOM 2234 C C . VAL A 1 272 ? 32.015 5.618 -24.679 1.00 96.50 272 VAL A C 1
ATOM 2236 O O . VAL A 1 272 ? 31.377 4.832 -23.977 1.00 96.50 272 VAL A O 1
ATOM 2239 N N . ASN A 1 273 ? 33.291 5.913 -24.417 1.00 95.25 273 ASN A N 1
ATOM 2240 C CA . ASN A 1 273 ? 34.061 5.204 -23.388 1.00 95.25 273 ASN A CA 1
ATOM 2241 C C . ASN A 1 273 ? 33.824 5.733 -21.971 1.00 95.25 273 ASN A C 1
ATOM 2243 O O . ASN A 1 273 ? 33.964 4.975 -21.013 1.00 95.25 273 ASN A O 1
ATOM 2247 N N . THR A 1 274 ? 33.491 7.016 -21.824 1.00 95.31 274 THR A N 1
ATOM 2248 C CA . THR A 1 274 ? 33.307 7.644 -20.513 1.00 95.31 274 THR A CA 1
ATOM 2249 C C . THR A 1 274 ? 31.939 8.296 -20.394 1.00 95.31 274 THR A C 1
ATOM 2251 O O . THR A 1 274 ? 31.279 8.650 -21.375 1.00 95.31 274 THR A O 1
ATOM 2254 N N . TYR A 1 275 ? 31.494 8.437 -19.154 1.00 93.56 275 TYR A N 1
ATOM 2255 C CA . TYR A 1 275 ? 30.214 9.053 -18.850 1.00 93.56 275 TYR A CA 1
ATOM 2256 C C . TYR A 1 275 ? 30.268 10.580 -19.011 1.00 93.56 275 TYR A C 1
ATOM 2258 O O . TYR A 1 275 ? 29.298 11.206 -19.439 1.00 93.56 275 TYR A O 1
ATOM 2266 N N . GLU A 1 276 ? 31.419 11.177 -18.710 1.00 95.12 276 GLU A N 1
ATOM 2267 C CA . GLU A 1 276 ? 31.699 12.601 -18.870 1.00 95.12 276 GLU A CA 1
ATOM 2268 C C . GLU A 1 276 ? 31.592 13.024 -20.339 1.00 95.12 276 GLU A C 1
ATOM 2270 O O . GLU A 1 276 ? 30.889 13.988 -20.638 1.00 95.12 276 GLU A O 1
ATOM 2275 N N . GLU A 1 277 ? 32.184 12.248 -21.254 1.00 94.44 277 GLU A N 1
ATOM 2276 C CA . GLU A 1 277 ? 32.133 12.509 -22.699 1.00 94.44 277 GLU A CA 1
ATOM 2277 C C . GLU A 1 277 ? 30.685 12.463 -23.219 1.00 94.44 277 GLU A C 1
ATOM 2279 O O . GLU A 1 277 ? 30.252 13.348 -23.955 1.00 94.44 277 GLU A O 1
ATOM 2284 N N . ILE A 1 278 ? 29.875 11.498 -22.761 1.00 94.12 278 ILE A N 1
ATOM 2285 C CA . ILE A 1 278 ? 28.435 11.457 -23.073 1.00 94.12 278 ILE A CA 1
ATOM 2286 C C . ILE A 1 278 ? 27.717 12.719 -22.597 1.00 94.12 278 ILE A C 1
ATOM 2288 O O . ILE A 1 278 ? 26.894 13.272 -23.330 1.00 94.12 278 ILE A O 1
ATOM 2292 N N . LYS A 1 279 ? 27.999 13.184 -21.376 1.00 93.31 279 LYS A N 1
ATOM 2293 C CA . LYS A 1 279 ? 27.347 14.377 -20.823 1.00 93.31 279 LYS A CA 1
ATOM 2294 C C . LYS A 1 279 ? 27.715 15.647 -21.574 1.00 93.31 279 LYS A C 1
ATOM 2296 O O . LYS A 1 279 ? 26.856 16.514 -21.721 1.00 93.31 279 LYS A O 1
ATOM 2301 N N . GLU A 1 280 ? 28.951 15.765 -22.042 1.00 93.38 280 GLU A N 1
ATOM 2302 C CA . GLU A 1 280 ? 29.381 16.877 -22.892 1.00 93.38 280 GLU A CA 1
ATOM 2303 C C . GLU A 1 280 ? 28.637 16.855 -24.232 1.00 93.38 280 GLU A C 1
ATOM 2305 O O . GLU A 1 280 ? 27.987 17.842 -24.573 1.00 93.38 280 GLU A O 1
ATOM 2310 N N . ILE A 1 281 ? 28.582 15.699 -24.907 1.00 91.06 281 ILE A N 1
ATOM 2311 C CA . ILE A 1 281 ? 27.853 15.541 -26.179 1.00 91.06 281 ILE A CA 1
ATOM 2312 C C . ILE A 1 281 ? 26.362 15.889 -26.035 1.00 91.06 281 ILE A C 1
ATOM 2314 O O . ILE A 1 281 ? 25.768 16.466 -26.947 1.00 91.06 281 ILE A O 1
ATOM 2318 N N . ILE A 1 282 ? 25.735 15.529 -24.910 1.00 91.69 282 ILE A N 1
ATOM 2319 C CA . ILE A 1 282 ? 24.326 15.858 -24.642 1.00 91.69 282 ILE A CA 1
ATOM 2320 C C . ILE A 1 282 ? 24.137 17.363 -24.403 1.00 91.69 282 ILE A C 1
ATOM 2322 O O . ILE A 1 282 ? 23.115 17.902 -24.809 1.00 91.69 282 ILE A O 1
ATOM 2326 N N . ARG A 1 283 ? 25.082 18.048 -23.744 1.00 89.31 283 ARG A N 1
ATOM 2327 C CA . ARG A 1 283 ? 24.978 19.491 -23.447 1.00 89.31 283 ARG A CA 1
ATOM 2328 C C . ARG A 1 283 ? 25.117 20.377 -24.683 1.00 89.31 283 ARG A C 1
ATOM 2330 O O . ARG A 1 283 ? 24.594 21.486 -24.676 1.00 89.31 283 ARG A O 1
ATOM 2337 N N . GLU A 1 284 ? 25.842 19.915 -25.695 1.00 80.19 284 GLU A N 1
ATOM 2338 C CA . GLU A 1 284 ? 26.084 20.655 -26.940 1.00 80.19 284 GLU A CA 1
ATOM 2339 C C . GLU A 1 284 ? 24.945 20.530 -27.968 1.00 80.19 284 GLU A C 1
ATOM 2341 O O . GLU A 1 284 ? 24.980 21.200 -29.003 1.00 80.19 284 GLU A O 1
ATOM 2346 N N . LYS A 1 285 ? 23.939 19.688 -27.698 1.00 68.44 285 LYS A N 1
ATOM 2347 C CA . LYS A 1 285 ? 22.760 19.470 -28.548 1.00 68.44 285 LYS A CA 1
ATOM 2348 C C . LYS A 1 285 ? 21.508 20.119 -27.972 1.00 68.44 285 LYS A C 1
ATOM 2350 O O . LYS A 1 285 ? 20.703 20.604 -28.799 1.00 68.44 285 LYS A O 1
#

Secondary structure (DSSP, 8-state):
-----------------------EEEEETTEEEEE-TT--EEEEEEESEEPPPBTTEEEEEETTEEEEEETT--EEEEEEESEEEEEETTEEEEEEE-SSTT-EEEEEEETT--EEEEEEESEEEE-SSEEEEEEEEEEEEEEETTEEEEEEEEEEEEEETTS-EEEEEEESEEEEETTTEEEEEETTEEEEEETTS-BSS-S-BSEEEEEETTEEEEEETTEEEEE-TTS-EEEEEEESEEPPPBTTEEEEEETTEEEEEETTS-EEEEEES-HHHHHHHHHT-

Radius of gyration: 29.81 Å; Cα contacts (8 Å, |Δi|>4): 635; chains: 1; bounding box: 93×76×71 Å

InterPro domains:
  IPR032774 WG containing repeat [PF14903] (32-64)
  IPR032774 WG containing repeat [PF14903] (67-84)
  IPR032774 WG containing repeat [PF14903] (157-188)
  IPR032774 WG containing repeat [PF14903] (193-224)
  IPR032774 WG containing repeat [PF14903] (225-257)

pLDDT: mean 91.59, std 14.15, range [38.03, 98.75]

Solvent-accessible surface area (backbone atoms only — not comparable to full-atom values): 16012 Å² total; per-residue (Å²): 133,88,88,81,87,86,79,85,79,79,79,75,77,75,79,73,77,76,80,68,86,61,54,46,59,48,75,53,96,81,17,22,24,28,20,39,90,85,66,50,74,76,39,71,60,74,21,70,38,59,50,62,58,56,97,65,38,23,47,32,26,49,91,92,15,30,25,29,26,39,88,85,69,47,74,58,38,69,64,76,29,67,39,74,44,83,70,57,94,64,29,30,41,36,24,42,70,51,98,49,91,94,43,33,29,27,22,30,24,41,60,83,68,49,75,41,33,72,61,69,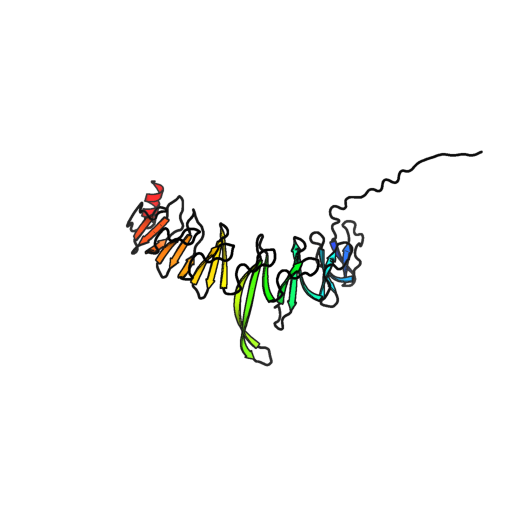18,62,41,75,44,83,55,97,74,30,32,43,35,29,33,70,48,74,43,82,76,44,84,50,99,94,46,69,43,67,50,76,47,60,19,28,25,32,25,39,81,76,39,49,79,42,35,69,65,78,20,67,38,73,45,84,47,75,91,58,28,32,39,41,26,46,96,78,18,26,20,43,24,39,72,75,48,48,70,42,42,66,71,65,21,66,39,69,60,61,81,36,95,73,33,26,44,34,25,44,84,76,21,20,25,27,23,34,94,71,47,47,73,60,28,71,70,70,25,60,40,67,51,74,61,58,96,66,31,28,51,33,26,52,95,83,20,36,29,33,23,38,83,73,58,50,73,80,43,73,74,34,79,46,72,66,60,52,53,52,60,58,71,79,106

Mean predicted aligned error: 7.56 Å

Organism: NCBI:txid2305228

Sequence (285 aa):
MKNSFFFIVSLLLFSLDLKGQELINFSQDTLWGYKDKMNNIIIKPQYQYAKKFIENYAVVSKNDSVGIIDKKNNVIIPFKYNYLQYLGDDKFMFGYRTKYLGEYDMGIMDKNSTIIIPAQFYYIEKRNTFYKVTKNIDTILETGESGDLRSIKSLHGIYDINGREIISCDYDYIRELKEELFILQKDGLEALCNYKGKALTDFIYFSIGDYVEGLIGVRKENKCGFINQQGKVIIPVQYDYCENFEKGISIVTINNKFSVIDKMGKYIVKDVNTYEEIKEIIREK